Protein AF-A0AAN0JV98-F1 (afdb_monomer)

Sequence (240 aa):
MSDAGHETCDVPVATKKKGRQEQESTAIIILNKYFKLFLVELMKMFNSDRILLENKGSLIIRHLCVFVDAKAVYCTLAEILSTEEKLSFASLMVRELNTILFSSAELFDLRMQLQNMDGPDSWILFKSLYDCWCHNAIATVALCLLSQNYQHAANIVAKFGEIEITSEVLQETDRLVQLIESPIFTFLRLQLLSPNQYPNLVQTMYGLLMLLPQTNAFESLNGRLSSVPILTTLSENKKK

Radius of gyration: 25.28 Å; Cα contacts (8 Å, |Δi|>4): 176; chains: 1; bounding box: 80×83×63 Å

Nearest PDB structures (foldseek):
  6w2q-assembly1_A  TM=2.994E-01  e=4.613E-01  synthetic construct
  5cwj-assembly1_A  TM=3.340E-01  e=1.307E+00  synthetic construct
  6nqw-assembly1_A  TM=2.368E-01  e=2.251E+00  Leptospira biflexa serovar Patoc strain 'Patoc 1 (Paris)'
  5waq-assembly1_A  TM=2.349E-01  e=2.698E+00  Neisseria gonorrhoeae FA 1090

Organism: Amphimedon queenslandica (NCBI:txid400682)

InterPro domains:
  IPR021841 Vacuolar protein 14, C-terminal Fig4-binding domain [PF11916] (52-228)
  IPR026825 Vacuole morphology and inheritance protein 14 [PTHR16023] (31-239)

Secondary structure (DSSP, 8-state):
-------------SHHHHHHHHHHHHHHHHHHHHHHHHHHHHHHHHHH-HHHIIIIIHHHHHHHHHHT-HHHHHHHHHHHHHT-S-HHHHHHHHHHHHHHHTT-GGGHHHHHHHH---SHHHHHHHHHHHHHHTTSHHHHHHHHHHTT-HHHHHHHHHHGGGS---HHHHHHHHHHHHHHHSGGGHHHHHHTT-TTT-HHHHHHHHHHHHHS-SSHHHHHHHHHHHHSPP-TTSSGGG--

Structure (mmCIF, N/CA/C/O backbone):
data_AF-A0AAN0JV98-F1
#
_entry.id   AF-A0AAN0JV98-F1
#
loop_
_atom_site.group_PDB
_atom_site.id
_atom_site.type_symbol
_atom_site.label_atom_id
_atom_site.label_alt_id
_atom_site.label_comp_id
_atom_site.label_asym_id
_atom_site.label_entity_id
_atom_site.label_seq_id
_atom_site.pdbx_PDB_ins_code
_atom_site.Cartn_x
_atom_site.Cartn_y
_atom_site.Cartn_z
_atom_site.occupancy
_atom_site.B_iso_or_equiv
_atom_site.auth_seq_id
_atom_site.auth_comp_id
_atom_site.auth_asym_id
_atom_site.auth_atom_id
_atom_site.pdbx_PDB_model_num
ATOM 1 N N . MET A 1 1 ? -60.202 -62.955 12.180 1.00 38.03 1 MET A N 1
ATOM 2 C CA . MET A 1 1 ? -59.121 -62.650 11.222 1.00 38.03 1 MET A CA 1
ATOM 3 C C . MET A 1 1 ? -59.388 -61.228 10.761 1.00 38.03 1 MET A C 1
ATOM 5 O O . MET A 1 1 ? -60.293 -61.034 9.972 1.00 38.03 1 MET A O 1
ATOM 9 N N . SER A 1 2 ? -59.013 -60.232 11.561 1.00 42.94 2 SER A N 1
ATOM 10 C CA . SER A 1 2 ? -57.677 -59.615 11.569 1.00 42.94 2 SER A CA 1
ATOM 11 C C . SER A 1 2 ? -57.408 -58.933 10.230 1.00 42.94 2 SER A C 1
ATOM 13 O O . SER A 1 2 ? -57.062 -59.632 9.290 1.00 42.94 2 SER A O 1
ATOM 15 N N . ASP A 1 3 ? -57.568 -57.611 10.150 1.00 34.16 3 ASP A N 1
ATOM 16 C CA . ASP A 1 3 ? -56.397 -56.776 9.884 1.00 34.16 3 ASP A CA 1
ATOM 17 C C . ASP A 1 3 ? -56.634 -55.303 10.226 1.00 34.16 3 ASP A C 1
ATOM 19 O O . ASP A 1 3 ? -57.706 -54.745 9.988 1.00 34.16 3 ASP A O 1
ATOM 23 N N . ALA A 1 4 ? -55.612 -54.710 10.832 1.00 47.06 4 ALA A N 1
ATOM 24 C CA . ALA A 1 4 ? -55.518 -53.306 11.194 1.00 47.06 4 ALA A CA 1
ATOM 25 C C . ALA A 1 4 ? -54.767 -52.553 10.086 1.00 47.06 4 ALA A C 1
ATOM 27 O O . ALA A 1 4 ? -53.769 -53.046 9.573 1.00 47.06 4 ALA A O 1
ATOM 28 N N . GLY A 1 5 ? -55.221 -51.348 9.730 1.00 35.62 5 GLY A N 1
ATOM 29 C CA . GLY A 1 5 ? -54.627 -50.563 8.643 1.00 35.62 5 GLY A CA 1
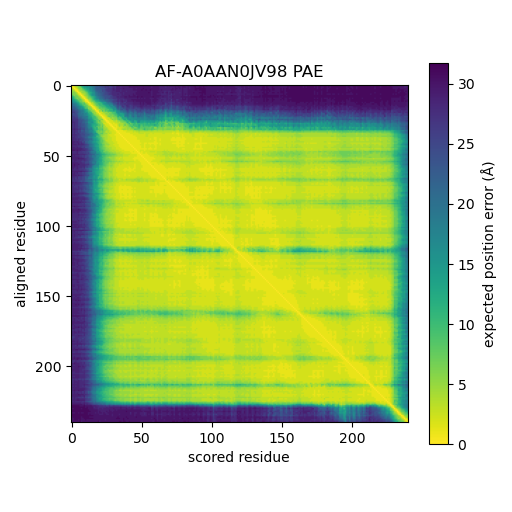ATOM 30 C C . GLY A 1 5 ? -54.566 -49.066 8.931 1.00 35.62 5 GLY A C 1
ATOM 31 O O . GLY A 1 5 ? -55.478 -48.334 8.575 1.00 35.62 5 GLY A O 1
ATOM 32 N N . HIS A 1 6 ? -53.472 -48.674 9.588 1.00 39.56 6 HIS A N 1
ATOM 33 C CA . HIS A 1 6 ? -52.745 -47.396 9.546 1.00 39.56 6 HIS A CA 1
ATOM 34 C C . HIS A 1 6 ? -53.479 -46.074 9.249 1.00 39.56 6 HIS A C 1
ATOM 36 O O . HIS A 1 6 ? -53.682 -45.694 8.099 1.00 39.56 6 HIS A O 1
ATOM 42 N N . GLU A 1 7 ? -53.643 -45.270 10.305 1.00 40.38 7 GLU A N 1
ATOM 43 C CA . GLU A 1 7 ? -53.556 -43.807 10.232 1.00 40.38 7 GLU A CA 1
ATOM 44 C C . GLU A 1 7 ? -52.080 -43.397 10.086 1.00 40.38 7 GLU A C 1
ATOM 46 O O . GLU A 1 7 ? -51.253 -43.666 10.961 1.00 40.38 7 GLU A O 1
ATOM 51 N N . THR A 1 8 ? -51.728 -42.745 8.977 1.00 39.97 8 THR A N 1
ATOM 52 C CA . THR A 1 8 ? -50.438 -42.067 8.809 1.00 39.97 8 THR A CA 1
ATOM 53 C C . THR A 1 8 ? -50.536 -40.641 9.341 1.00 39.97 8 THR A C 1
ATOM 55 O O . THR A 1 8 ? -51.284 -39.819 8.817 1.00 39.97 8 THR A O 1
ATOM 58 N N . CYS A 1 9 ? -49.761 -40.355 10.384 1.00 40.09 9 CYS A N 1
ATOM 59 C CA . CYS A 1 9 ? -49.592 -39.030 10.965 1.00 40.09 9 CYS A CA 1
ATOM 60 C C . CYS A 1 9 ? -48.567 -38.240 10.127 1.00 40.09 9 CYS A C 1
ATOM 62 O O . CYS A 1 9 ? -47.369 -38.517 10.193 1.00 40.09 9 CYS A O 1
ATOM 64 N N . ASP A 1 10 ? -49.032 -37.282 9.322 1.00 42.06 10 ASP A N 1
ATOM 65 C CA . ASP A 1 10 ? -48.176 -36.316 8.625 1.00 42.06 10 ASP A CA 1
ATOM 66 C C . ASP A 1 10 ? -47.607 -35.300 9.630 1.00 42.06 10 ASP A C 1
ATOM 68 O O . ASP A 1 10 ? -48.334 -34.492 10.212 1.00 42.06 10 ASP A O 1
ATOM 72 N N . VAL A 1 11 ? -46.285 -35.313 9.826 1.00 51.19 11 VAL A N 1
ATOM 73 C CA . VAL A 1 11 ? -45.559 -34.266 10.564 1.00 51.19 11 VAL A CA 1
ATOM 74 C C . VAL A 1 11 ? -44.849 -33.352 9.556 1.00 51.19 11 VAL A C 1
ATOM 76 O O . VAL A 1 11 ? -44.062 -33.840 8.742 1.00 51.19 11 VAL A O 1
ATOM 79 N N . PRO A 1 12 ? -45.038 -32.018 9.603 1.00 46.16 12 PRO A N 1
ATOM 80 C CA . PRO A 1 12 ? -44.425 -31.109 8.642 1.00 46.16 12 PRO A CA 1
ATOM 81 C C . PRO A 1 12 ? -42.940 -30.870 8.970 1.00 46.16 12 PRO A C 1
ATOM 83 O O . PRO A 1 12 ? -42.587 -30.208 9.945 1.00 46.16 12 PRO A O 1
ATOM 86 N N . VAL A 1 13 ? -42.045 -31.370 8.114 1.00 48.97 13 VAL A N 1
ATOM 87 C CA . VAL A 1 13 ? -40.575 -31.213 8.220 1.00 48.97 13 VAL A CA 1
ATOM 88 C C . VAL A 1 13 ? -40.073 -29.852 7.677 1.00 48.97 13 VAL A C 1
ATOM 90 O O . VAL A 1 13 ? -38.910 -29.486 7.856 1.00 48.97 13 VAL A O 1
ATOM 93 N N . ALA A 1 14 ? -40.935 -29.040 7.055 1.00 49.09 14 ALA A N 1
ATOM 94 C CA . ALA A 1 14 ? -40.520 -27.863 6.280 1.00 49.09 14 ALA A CA 1
ATOM 95 C C . ALA A 1 14 ? -40.270 -26.564 7.086 1.00 49.09 14 ALA A C 1
ATOM 97 O O . ALA A 1 14 ? -39.576 -25.670 6.601 1.00 49.09 14 ALA A O 1
ATOM 98 N N . THR A 1 15 ? -40.765 -26.430 8.319 1.00 47.91 15 THR A N 1
ATOM 99 C CA . THR A 1 15 ? -40.705 -25.164 9.087 1.00 47.91 15 THR A CA 1
ATOM 100 C C . THR A 1 15 ? -39.402 -24.942 9.868 1.00 47.91 15 THR A C 1
ATOM 102 O O . THR A 1 15 ? -39.060 -23.799 10.164 1.00 47.91 15 THR A O 1
ATOM 105 N N . LYS A 1 16 ? -38.605 -25.985 10.147 1.00 47.16 16 LYS A N 1
ATOM 106 C CA . LYS A 1 16 ? -37.353 -25.861 10.932 1.00 47.16 16 LYS A CA 1
ATOM 107 C C . LYS A 1 16 ? -36.144 -25.318 10.153 1.00 47.16 16 LYS A C 1
ATOM 109 O O . LYS A 1 16 ? -35.237 -24.768 10.770 1.00 47.16 16 LYS A O 1
ATOM 114 N N . LYS A 1 17 ? -36.100 -25.455 8.821 1.00 47.00 17 LYS A N 1
ATOM 115 C CA . LYS A 1 17 ? -34.952 -24.995 8.004 1.00 47.00 17 LYS A CA 1
ATOM 116 C C . LYS A 1 17 ? -34.929 -23.476 7.787 1.00 47.00 17 LYS A C 1
ATOM 118 O O . LYS A 1 17 ? -33.849 -22.898 7.756 1.00 47.00 17 LYS A O 1
ATOM 123 N N . LYS A 1 18 ? -36.101 -22.835 7.700 1.00 44.78 18 LYS A N 1
ATOM 124 C CA . LYS A 1 18 ? -36.231 -21.399 7.396 1.00 44.78 18 LYS A CA 1
ATOM 125 C C . LYS A 1 18 ? -35.835 -20.502 8.582 1.00 44.78 18 LYS A C 1
ATOM 127 O O . LYS A 1 18 ? -35.044 -19.585 8.411 1.00 44.78 18 LYS A O 1
ATOM 132 N N . GLY A 1 19 ? -36.256 -20.858 9.801 1.00 47.53 19 GLY A N 1
ATOM 133 C CA . GLY A 1 19 ? -35.872 -20.134 11.023 1.00 47.53 19 GLY A CA 1
ATOM 134 C C . GLY A 1 19 ? -34.389 -20.262 11.401 1.00 47.53 19 GLY A C 1
ATOM 135 O O . GLY A 1 19 ? -33.837 -19.354 12.010 1.00 47.53 19 GLY A O 1
ATOM 136 N N . ARG A 1 20 ? -33.715 -21.353 11.003 1.00 54.31 20 ARG A N 1
ATOM 137 C CA . ARG A 1 20 ? -32.284 -21.567 11.282 1.00 54.31 20 ARG A CA 1
ATOM 138 C C . ARG A 1 20 ? -31.383 -20.686 10.407 1.00 54.31 20 ARG A C 1
ATOM 140 O O . ARG A 1 20 ? -30.448 -20.101 10.932 1.00 54.31 20 ARG A O 1
ATOM 147 N N . GLN A 1 21 ? -31.704 -20.527 9.119 1.00 55.47 21 GLN A N 1
ATOM 148 C CA . GLN A 1 21 ? -30.952 -19.653 8.203 1.00 55.47 21 GLN A CA 1
ATOM 149 C C . GLN A 1 21 ? -31.126 -18.158 8.525 1.00 55.47 21 GLN A C 1
ATOM 151 O O . GLN A 1 21 ? -30.163 -17.399 8.429 1.00 55.47 21 GLN A O 1
ATOM 156 N N . GLU A 1 22 ? -32.316 -17.726 8.956 1.00 60.94 22 GLU A N 1
ATOM 157 C CA . GLU A 1 22 ? -32.557 -16.334 9.378 1.00 60.94 22 GLU A CA 1
ATOM 158 C C . GLU A 1 22 ? -31.860 -16.002 10.713 1.00 60.94 22 GLU A C 1
ATOM 160 O O . GLU A 1 22 ? -31.281 -14.922 10.860 1.00 60.94 22 GLU A O 1
ATOM 165 N N . GLN A 1 23 ? -31.839 -16.939 11.669 1.00 60.69 23 GLN A N 1
ATOM 166 C CA . GLN A 1 23 ? -31.129 -16.781 12.948 1.00 60.69 23 GLN A CA 1
ATOM 167 C C . GLN A 1 23 ? -29.604 -16.755 12.770 1.00 60.69 23 GLN A C 1
ATOM 169 O O . GLN A 1 23 ? -28.928 -15.934 13.387 1.00 60.69 23 GLN A O 1
ATOM 174 N N . GLU A 1 24 ? -29.068 -17.606 11.895 1.00 65.69 24 GLU A N 1
ATOM 175 C CA . GLU A 1 24 ? -27.641 -17.660 11.560 1.00 65.69 24 GLU A CA 1
ATOM 176 C C . GLU A 1 24 ? -27.193 -16.391 10.812 1.00 65.69 24 GLU A C 1
ATOM 178 O O . GLU A 1 24 ? -26.191 -15.779 11.178 1.00 65.69 24 GLU A O 1
ATOM 183 N N . SER A 1 25 ? -28.006 -15.892 9.872 1.00 71.38 25 SER A N 1
ATOM 184 C CA . SER A 1 25 ? -27.769 -14.602 9.197 1.00 71.38 25 SER A CA 1
ATOM 185 C C . SER A 1 25 ? -27.795 -13.417 10.171 1.00 71.38 25 SER A C 1
ATOM 187 O O . SER A 1 25 ? -26.955 -12.522 10.091 1.00 71.38 25 SER A O 1
ATOM 189 N N . THR A 1 26 ? -28.720 -13.421 11.136 1.00 73.25 26 THR A N 1
ATOM 190 C CA . THR A 1 26 ? -28.811 -12.371 12.164 1.00 73.25 26 THR A CA 1
ATOM 191 C C . THR A 1 26 ? -27.596 -12.391 13.097 1.00 73.25 26 THR A C 1
ATOM 193 O O . THR A 1 26 ? -27.038 -11.338 13.404 1.00 73.25 26 THR A O 1
ATOM 196 N N . ALA A 1 27 ? -27.138 -13.576 13.512 1.00 73.56 27 ALA A N 1
ATOM 197 C CA . ALA A 1 27 ? -25.949 -13.724 14.350 1.00 73.56 27 ALA A CA 1
ATOM 198 C C . ALA A 1 27 ? -24.678 -13.221 13.644 1.00 73.56 27 ALA A C 1
ATOM 200 O O . ALA A 1 27 ? -23.877 -12.516 14.259 1.00 73.56 27 ALA A O 1
ATOM 201 N N . ILE A 1 28 ? -24.528 -13.507 12.346 1.00 76.88 28 ILE A N 1
ATOM 202 C CA . ILE A 1 28 ? -23.408 -13.021 11.526 1.00 76.88 28 ILE A CA 1
ATOM 203 C C . ILE A 1 28 ? -23.406 -11.487 11.449 1.00 76.88 28 ILE A C 1
ATOM 205 O O . ILE A 1 28 ? -22.367 -10.858 11.645 1.00 76.88 28 ILE A O 1
ATOM 209 N N . ILE A 1 29 ? -24.569 -10.864 11.234 1.00 77.75 29 ILE A N 1
ATOM 210 C CA . ILE A 1 29 ? -24.698 -9.396 11.207 1.00 77.75 29 ILE A CA 1
ATOM 211 C C . ILE A 1 29 ? -24.285 -8.783 12.552 1.00 77.75 29 ILE A C 1
ATOM 213 O O . ILE A 1 29 ? -23.564 -7.784 12.594 1.00 77.75 29 ILE A O 1
ATOM 217 N N . ILE A 1 30 ? -24.720 -9.387 13.659 1.00 78.62 30 ILE A N 1
ATOM 218 C CA . ILE A 1 30 ? -24.383 -8.929 15.009 1.00 78.62 30 ILE A CA 1
ATOM 219 C C . ILE A 1 30 ? -22.874 -9.051 15.265 1.00 78.62 30 ILE A C 1
ATOM 221 O O . ILE A 1 30 ? -22.262 -8.103 15.760 1.00 78.62 30 ILE A O 1
ATOM 225 N N . LEU A 1 31 ? -22.259 -10.175 14.893 1.00 79.44 31 LEU A N 1
ATOM 226 C CA . LEU A 1 31 ? -20.821 -10.387 15.057 1.00 79.44 31 LEU A CA 1
ATOM 227 C C . LEU A 1 31 ? -20.006 -9.370 14.246 1.00 79.44 31 LEU A C 1
ATOM 229 O O . LEU A 1 31 ? -19.085 -8.759 14.787 1.00 79.44 31 LEU A O 1
ATOM 233 N N . ASN A 1 32 ? -20.405 -9.107 12.998 1.00 85.12 32 ASN A N 1
ATOM 234 C CA . ASN A 1 32 ? -19.782 -8.085 12.153 1.00 85.12 32 ASN A CA 1
ATOM 235 C C . ASN A 1 32 ? -19.882 -6.686 12.776 1.00 85.12 32 ASN A C 1
ATOM 237 O O . ASN A 1 32 ? -18.926 -5.910 12.728 1.00 85.12 32 ASN A O 1
ATOM 241 N N . LYS A 1 33 ? -21.010 -6.366 13.425 1.00 89.88 33 LYS A N 1
ATOM 242 C CA . LYS A 1 33 ? -21.174 -5.099 14.148 1.00 89.88 33 LYS A CA 1
ATOM 243 C C . LYS A 1 33 ? -20.206 -4.988 15.328 1.00 89.88 33 LYS A C 1
ATOM 245 O O . LYS A 1 33 ? -19.568 -3.949 15.480 1.00 89.88 33 LYS A O 1
ATOM 250 N N . TYR A 1 34 ? -20.081 -6.028 16.154 1.00 92.25 34 TYR A N 1
ATOM 251 C CA . TYR A 1 34 ? -19.149 -6.015 17.289 1.00 92.25 34 TYR A CA 1
ATOM 252 C C . TYR A 1 34 ? -17.691 -5.954 16.843 1.00 92.25 34 TYR A C 1
ATOM 254 O O . TYR A 1 34 ? -16.907 -5.217 17.436 1.00 92.25 34 TYR A O 1
ATOM 262 N N . PHE A 1 35 ? -17.344 -6.667 15.772 1.00 93.81 35 PHE A N 1
ATOM 263 C CA . PHE A 1 35 ? -16.017 -6.605 15.176 1.00 93.81 35 PHE A CA 1
ATOM 264 C C . PHE A 1 35 ? -15.669 -5.187 14.710 1.00 93.81 35 PHE A C 1
ATOM 266 O O . PHE A 1 35 ? -14.624 -4.652 15.080 1.00 93.81 35 PHE A O 1
ATOM 273 N N . LYS A 1 36 ? -16.579 -4.529 13.982 1.00 95.19 36 LYS A N 1
ATOM 274 C CA . LYS A 1 36 ? -16.389 -3.137 13.562 1.00 95.19 36 LYS A CA 1
ATOM 275 C C . LYS A 1 36 ? -16.251 -2.188 14.755 1.00 95.19 36 LYS A C 1
ATOM 277 O O . LYS A 1 36 ? -15.360 -1.347 14.751 1.00 95.19 36 LYS A O 1
ATOM 282 N N . LEU A 1 37 ? -17.084 -2.334 15.790 1.00 96.06 37 LEU A N 1
ATOM 283 C CA . LEU A 1 37 ? -16.980 -1.526 17.014 1.00 96.06 37 LEU A CA 1
ATOM 284 C C . LEU A 1 37 ? -15.627 -1.708 17.710 1.00 96.06 37 LEU A C 1
ATOM 286 O O . LEU A 1 37 ? -15.014 -0.724 18.114 1.00 96.06 37 LEU A O 1
ATOM 290 N N . PHE A 1 38 ? -15.139 -2.945 17.803 1.00 96.94 38 PHE A N 1
ATOM 291 C CA . PHE A 1 38 ? -13.812 -3.229 18.339 1.00 96.94 38 PHE A CA 1
ATOM 292 C C . PHE A 1 38 ? -12.715 -2.517 17.537 1.00 96.94 38 PHE A C 1
ATOM 294 O O . PHE A 1 38 ? -11.856 -1.870 18.131 1.00 96.94 38 PHE A O 1
ATOM 301 N N . LEU A 1 39 ? -12.759 -2.580 16.201 1.00 97.44 39 LEU A N 1
ATOM 302 C CA . LEU A 1 39 ? -11.773 -1.899 15.360 1.00 97.44 39 LEU A CA 1
ATOM 303 C C . LEU A 1 39 ? -11.846 -0.373 15.487 1.00 97.44 39 LEU A C 1
ATOM 305 O O . LEU A 1 39 ? -10.805 0.276 15.492 1.00 97.44 39 LEU A O 1
ATOM 309 N N . VAL A 1 40 ? -13.040 0.204 15.648 1.00 97.81 40 VAL A N 1
ATOM 310 C CA . VAL A 1 40 ? -13.201 1.645 15.911 1.00 97.81 40 VAL A CA 1
ATOM 311 C C . VAL A 1 40 ? -12.515 2.040 17.221 1.00 97.81 40 VAL A C 1
ATOM 313 O O . VAL A 1 40 ? -11.751 3.004 17.243 1.00 97.81 40 VAL A O 1
ATOM 316 N N . GLU A 1 41 ? -12.737 1.295 18.305 1.00 97.94 41 GLU A N 1
ATOM 317 C CA . GLU A 1 41 ? -12.076 1.570 19.588 1.00 97.94 41 GLU A CA 1
ATOM 318 C C . GLU A 1 41 ? -10.560 1.332 19.521 1.00 97.94 41 GLU A C 1
ATOM 320 O O . GLU A 1 41 ? -9.787 2.102 20.091 1.00 97.94 41 GLU A O 1
ATOM 325 N N . LEU A 1 42 ? -10.114 0.334 18.753 1.00 97.69 42 LEU A N 1
ATOM 326 C CA . LEU A 1 42 ? -8.694 0.104 18.489 1.00 97.69 42 LEU A CA 1
ATOM 327 C C . LEU A 1 42 ? -8.049 1.294 17.759 1.00 97.69 42 LEU A C 1
ATOM 329 O O . LEU A 1 42 ? -6.975 1.739 18.161 1.00 97.69 42 LEU A O 1
ATOM 333 N N . MET A 1 43 ? -8.701 1.843 16.727 1.00 97.75 43 MET A N 1
ATOM 334 C CA . MET A 1 43 ? -8.201 3.026 16.012 1.00 97.75 43 MET A CA 1
ATOM 335 C C . MET A 1 43 ? -8.136 4.253 16.927 1.00 97.75 43 MET A C 1
ATOM 337 O O . MET A 1 43 ? -7.132 4.964 16.922 1.00 97.75 43 MET A O 1
ATOM 341 N N . LYS A 1 44 ? -9.150 4.474 17.776 1.00 96.88 44 LYS A N 1
ATOM 342 C CA . LYS A 1 44 ? -9.117 5.550 18.783 1.00 96.88 44 LYS A CA 1
ATOM 343 C C . LYS A 1 44 ? -7.938 5.386 19.737 1.00 96.88 44 LYS A C 1
ATOM 345 O O . LYS A 1 44 ? -7.217 6.349 19.982 1.00 96.88 44 LYS A O 1
ATOM 350 N N . MET A 1 45 ? -7.708 4.167 20.223 1.00 97.38 45 MET A N 1
ATOM 351 C CA . MET A 1 45 ? -6.587 3.863 21.108 1.00 97.38 45 MET A CA 1
ATOM 352 C C . MET A 1 45 ? -5.238 4.137 20.429 1.00 97.38 45 MET A C 1
ATOM 354 O O . MET A 1 45 ? -4.386 4.773 21.039 1.00 97.38 45 MET A O 1
ATOM 358 N N . PHE A 1 46 ? -5.053 3.747 19.164 1.00 97.69 46 PHE A N 1
ATOM 359 C CA . PHE A 1 46 ? -3.837 4.075 18.405 1.00 97.69 46 PHE A CA 1
ATOM 360 C C . PHE A 1 46 ? -3.656 5.577 18.157 1.00 97.69 46 PHE A C 1
ATOM 362 O O . PHE A 1 46 ? -2.527 6.066 18.154 1.00 97.69 46 PHE A O 1
ATOM 369 N N . ASN A 1 47 ? -4.740 6.331 17.966 1.00 96.38 47 ASN A N 1
ATOM 370 C CA . ASN A 1 47 ? -4.661 7.785 17.806 1.00 96.38 47 ASN A CA 1
ATOM 371 C C . ASN A 1 47 ? -4.273 8.484 19.121 1.00 96.38 47 ASN A C 1
ATOM 373 O O . ASN A 1 47 ? -3.532 9.470 19.101 1.00 96.38 47 ASN A O 1
ATOM 377 N N . SER A 1 48 ? -4.769 7.981 20.257 1.00 96.56 48 SER A N 1
ATOM 378 C CA . SER A 1 48 ? -4.464 8.510 21.591 1.00 96.56 48 SER A CA 1
ATOM 379 C C . SER A 1 48 ? -3.087 8.089 22.111 1.00 96.56 48 SER A C 1
ATOM 381 O O . SER A 1 48 ? -2.426 8.892 22.764 1.00 96.56 48 SER A O 1
ATOM 383 N N . ASP A 1 49 ? -2.641 6.869 21.811 1.00 96.19 49 ASP A N 1
ATOM 384 C CA . ASP A 1 49 ? -1.362 6.309 22.252 1.00 96.19 49 ASP A CA 1
ATOM 385 C C . ASP A 1 49 ? -0.511 5.874 21.047 1.00 96.19 49 ASP A C 1
ATOM 387 O O . ASP A 1 49 ? -0.591 4.749 20.545 1.00 96.19 49 ASP A O 1
ATOM 391 N N . ARG A 1 50 ? 0.346 6.794 20.585 1.00 93.38 50 ARG A N 1
ATOM 392 C CA . ARG A 1 50 ? 1.264 6.538 19.464 1.00 93.38 50 ARG A CA 1
ATOM 393 C C . ARG A 1 50 ? 2.342 5.513 19.801 1.00 93.38 50 ARG A C 1
ATOM 395 O O . ARG A 1 50 ? 2.757 4.769 18.921 1.00 93.38 50 ARG A O 1
ATOM 402 N N . ILE A 1 51 ? 2.761 5.438 21.064 1.00 94.88 51 ILE A N 1
ATOM 403 C CA . ILE A 1 51 ? 3.789 4.493 21.513 1.00 94.88 51 ILE A CA 1
ATOM 404 C C . ILE A 1 51 ? 3.247 3.067 21.407 1.00 94.88 51 ILE A C 1
ATOM 406 O O . ILE A 1 51 ? 3.971 2.147 21.018 1.00 94.88 51 ILE A O 1
ATOM 410 N N . LEU A 1 52 ? 1.963 2.873 21.719 1.00 96.25 52 LEU A N 1
ATOM 411 C CA . LEU A 1 52 ? 1.288 1.600 21.509 1.00 96.25 52 LEU A CA 1
ATOM 412 C C . LEU A 1 52 ? 1.242 1.218 20.025 1.00 96.25 52 LEU A C 1
ATOM 414 O O . LEU A 1 52 ? 1.553 0.072 19.692 1.00 96.25 52 LEU A O 1
ATOM 418 N N . LEU A 1 53 ? 0.876 2.153 19.143 1.00 96.25 53 LEU A N 1
ATOM 419 C CA . LEU A 1 53 ? 0.859 1.914 17.697 1.00 96.25 53 LEU A CA 1
ATOM 420 C C . LEU A 1 53 ? 2.251 1.507 17.187 1.00 96.25 53 LEU A C 1
ATOM 422 O O . LEU A 1 53 ? 2.381 0.459 16.558 1.00 96.25 53 LEU A O 1
ATOM 426 N N . GLU A 1 54 ? 3.287 2.274 17.529 1.00 94.06 54 GLU A N 1
ATOM 427 C CA . GLU A 1 54 ? 4.669 2.030 17.096 1.00 94.06 54 GLU A CA 1
ATOM 428 C C . GLU A 1 54 ? 5.213 0.681 17.598 1.00 94.06 54 GLU A C 1
ATOM 430 O O . GLU A 1 54 ? 5.841 -0.059 16.844 1.00 94.06 54 GLU A O 1
ATOM 435 N N . ASN A 1 55 ? 4.940 0.314 18.857 1.00 94.81 55 ASN A N 1
ATOM 436 C CA . ASN A 1 55 ? 5.528 -0.886 19.464 1.00 94.81 55 ASN A CA 1
ATOM 437 C C . ASN A 1 55 ? 4.701 -2.164 19.285 1.00 94.81 55 ASN A C 1
ATOM 439 O O . ASN A 1 55 ? 5.250 -3.269 19.303 1.00 94.81 55 ASN A O 1
ATOM 443 N N . LYS A 1 56 ? 3.371 -2.048 19.222 1.00 96.31 56 LYS A N 1
ATOM 444 C CA . LYS A 1 56 ? 2.442 -3.192 19.257 1.00 96.31 56 LYS A CA 1
ATOM 445 C C . LYS A 1 56 ? 1.445 -3.196 18.108 1.00 96.31 56 LYS A C 1
ATOM 447 O O . LYS A 1 56 ? 0.866 -4.249 17.854 1.00 96.31 56 LYS A O 1
ATOM 452 N N . GLY A 1 57 ? 1.262 -2.081 17.403 1.00 96.69 57 GLY A N 1
ATOM 453 C CA . GLY A 1 57 ? 0.252 -1.943 16.357 1.00 96.69 57 GLY A CA 1
ATOM 454 C C . GLY A 1 57 ? 0.385 -2.992 15.261 1.00 96.69 57 GLY A C 1
ATOM 455 O O . GLY A 1 57 ? -0.573 -3.717 14.998 1.00 96.69 57 GLY A O 1
ATOM 456 N N . SER A 1 58 ? 1.592 -3.155 14.707 1.00 96.62 58 SER A N 1
ATOM 457 C CA . SER A 1 58 ? 1.870 -4.190 13.700 1.00 96.62 58 SER A CA 1
ATOM 458 C C . SER A 1 58 ? 1.466 -5.583 14.186 1.00 96.62 58 SER A C 1
ATOM 460 O O . SER A 1 58 ? 0.698 -6.270 13.521 1.00 96.62 58 SER A O 1
ATOM 462 N N . LEU A 1 59 ? 1.888 -5.977 15.392 1.00 97.31 59 LEU A N 1
ATOM 463 C CA . LEU A 1 59 ? 1.554 -7.281 15.968 1.00 97.31 59 LEU A CA 1
ATOM 464 C C . LEU A 1 59 ? 0.038 -7.461 16.145 1.00 97.31 59 LEU A C 1
ATOM 466 O O . LEU A 1 59 ? -0.497 -8.500 15.769 1.00 97.31 59 LEU A O 1
ATOM 470 N N . ILE A 1 60 ? -0.664 -6.456 16.676 1.00 97.69 60 ILE A N 1
ATOM 471 C CA . ILE A 1 60 ? -2.115 -6.523 16.902 1.00 97.69 60 ILE A CA 1
ATOM 472 C C . ILE A 1 60 ? -2.858 -6.730 15.578 1.00 97.69 60 ILE A C 1
ATOM 474 O O . ILE A 1 60 ? -3.663 -7.654 15.469 1.00 97.69 60 ILE A O 1
ATOM 478 N N . ILE A 1 61 ? -2.566 -5.917 14.559 1.00 97.88 61 ILE A N 1
ATOM 479 C CA . ILE A 1 61 ? -3.224 -6.003 13.247 1.00 97.88 61 ILE A CA 1
ATOM 480 C C . ILE A 1 61 ? -2.951 -7.355 12.580 1.00 97.88 61 ILE A C 1
ATOM 482 O O . ILE A 1 61 ? -3.868 -7.991 12.058 1.00 97.88 61 ILE A O 1
ATOM 486 N N . ARG A 1 62 ? -1.707 -7.828 12.649 1.00 97.94 62 ARG A N 1
ATOM 487 C CA . ARG A 1 62 ? -1.291 -9.136 12.136 1.00 97.94 62 ARG A CA 1
ATOM 488 C C . ARG A 1 62 ? -2.054 -10.285 12.792 1.00 97.94 62 ARG A C 1
ATOM 490 O O . ARG A 1 62 ? -2.607 -11.134 12.097 1.00 97.94 62 ARG A O 1
ATOM 497 N N . HIS A 1 63 ? -2.178 -10.280 14.120 1.00 97.06 63 HIS A N 1
ATOM 498 C CA . HIS A 1 63 ? -2.981 -11.280 14.828 1.00 97.06 63 HIS A CA 1
ATOM 499 C C . HIS A 1 63 ? -4.459 -11.225 14.438 1.00 97.06 63 HIS A C 1
ATOM 501 O O . HIS A 1 63 ? -5.065 -12.275 14.247 1.00 97.06 63 HIS A O 1
ATOM 507 N N . LEU A 1 64 ? -5.038 -10.034 14.265 1.00 96.69 64 LEU A N 1
ATOM 508 C CA . LEU A 1 64 ? -6.423 -9.907 13.800 1.00 96.69 64 LEU A CA 1
ATOM 509 C C . LEU A 1 64 ? -6.618 -10.534 12.415 1.00 96.69 64 LEU A C 1
ATOM 511 O O . LEU A 1 64 ? -7.607 -11.234 12.205 1.00 96.69 64 LEU A O 1
ATOM 515 N N . CYS A 1 65 ? -5.660 -10.344 11.501 1.00 96.88 65 CYS A N 1
ATOM 516 C CA . CYS A 1 65 ? -5.695 -10.964 10.174 1.00 96.88 65 CYS A CA 1
ATOM 517 C C . CYS A 1 65 ? -5.658 -12.497 10.249 1.00 96.88 65 CYS A C 1
ATOM 519 O O . CYS A 1 65 ? -6.340 -13.154 9.471 1.00 96.88 65 CYS A O 1
ATOM 521 N N . VAL A 1 66 ? -4.905 -13.062 11.200 1.00 96.12 66 VAL A N 1
ATOM 522 C CA . VAL A 1 66 ? -4.824 -14.517 11.416 1.00 96.12 66 VAL A CA 1
ATOM 523 C C . VAL A 1 66 ? -6.096 -15.083 12.058 1.00 96.12 66 VAL A C 1
ATOM 525 O O . VAL A 1 66 ? -6.525 -16.173 11.694 1.00 96.12 66 VAL A O 1
ATOM 528 N N . PHE A 1 67 ? -6.689 -14.383 13.031 1.00 93.62 67 PHE A N 1
ATOM 529 C CA . PHE A 1 67 ? -7.817 -14.910 13.812 1.00 93.62 67 PHE A CA 1
ATOM 530 C C . PHE A 1 67 ? -9.194 -14.691 13.183 1.00 93.62 67 PHE A C 1
ATOM 532 O O . PHE A 1 67 ? -10.124 -15.422 13.522 1.00 93.62 67 PHE A O 1
ATOM 539 N N . VAL A 1 68 ? -9.350 -13.676 12.332 1.00 90.50 68 VAL A N 1
ATOM 540 C CA . VAL A 1 68 ? -10.637 -13.341 11.709 1.00 90.50 68 VAL A CA 1
ATOM 541 C C . VAL A 1 68 ? -10.589 -13.701 10.231 1.00 90.50 68 VAL A C 1
ATOM 543 O O . VAL A 1 68 ? -11.091 -14.744 9.831 1.00 90.50 68 VAL A O 1
ATOM 546 N N . ASP A 1 69 ? -9.993 -12.818 9.442 1.00 92.06 69 ASP A N 1
ATOM 547 C CA . ASP A 1 69 ? -9.712 -12.949 8.019 1.00 92.06 69 ASP A CA 1
ATOM 548 C C . ASP A 1 69 ? -9.018 -11.648 7.589 1.00 92.06 69 ASP A C 1
ATOM 550 O O . ASP A 1 69 ? -9.448 -10.550 7.962 1.00 92.06 69 ASP A O 1
ATOM 554 N N . ALA A 1 70 ? -7.943 -11.746 6.810 1.00 95.94 70 ALA A N 1
ATOM 555 C CA . ALA A 1 70 ? -7.162 -10.578 6.418 1.00 95.94 70 ALA A CA 1
ATOM 556 C C . ALA A 1 70 ? -7.979 -9.590 5.571 1.00 95.94 70 ALA A C 1
ATOM 558 O O . ALA A 1 70 ? -7.882 -8.377 5.775 1.00 95.94 70 ALA A O 1
ATOM 559 N N . LYS A 1 71 ? -8.820 -10.094 4.656 1.00 95.38 71 LYS A N 1
ATOM 560 C CA . LYS A 1 71 ? -9.667 -9.260 3.794 1.00 95.38 71 LYS A CA 1
ATOM 561 C C . LYS A 1 71 ? -10.710 -8.510 4.618 1.00 95.38 71 LYS A C 1
ATOM 563 O O . LYS A 1 71 ? -10.837 -7.297 4.468 1.00 95.38 71 LYS A O 1
ATOM 568 N N . ALA A 1 72 ? -11.411 -9.190 5.522 1.00 94.56 72 ALA A N 1
ATOM 569 C CA . ALA A 1 72 ? -12.392 -8.571 6.409 1.00 94.56 72 ALA A CA 1
ATOM 570 C C . ALA A 1 72 ? -11.766 -7.480 7.293 1.00 94.56 72 ALA A C 1
ATOM 572 O O . ALA A 1 72 ? -12.330 -6.387 7.408 1.00 94.56 72 ALA A O 1
ATOM 573 N N . VAL A 1 73 ? -10.589 -7.744 7.876 1.00 97.19 73 VAL A N 1
ATOM 574 C CA . VAL A 1 73 ? -9.848 -6.767 8.691 1.00 97.19 73 VAL A CA 1
ATOM 575 C C . VAL A 1 73 ? -9.481 -5.540 7.860 1.00 97.19 73 VAL A C 1
ATOM 577 O O . VAL A 1 73 ? -9.846 -4.428 8.234 1.00 97.19 73 VAL A O 1
ATOM 580 N N . TYR A 1 74 ? -8.819 -5.726 6.716 1.00 97.81 74 TYR A N 1
ATOM 581 C CA . TYR A 1 74 ? -8.359 -4.619 5.876 1.00 97.81 74 TYR A CA 1
ATOM 582 C C . TYR A 1 74 ? -9.516 -3.790 5.307 1.00 97.81 74 TYR A C 1
ATOM 584 O O . TYR A 1 74 ? -9.461 -2.564 5.369 1.00 97.81 74 TYR A O 1
ATOM 592 N N . CYS A 1 75 ? -10.589 -4.423 4.821 1.00 96.75 75 CYS A N 1
ATOM 593 C CA . CYS A 1 75 ? -11.758 -3.696 4.321 1.00 96.75 75 CYS A CA 1
ATOM 594 C C . CYS A 1 75 ? -12.465 -2.903 5.428 1.00 96.75 75 CYS A C 1
ATOM 596 O O . CYS A 1 75 ? -12.865 -1.765 5.198 1.00 96.75 75 CYS A O 1
ATOM 598 N N . THR A 1 76 ? -12.601 -3.469 6.632 1.00 97.12 76 THR A N 1
ATOM 599 C CA . THR A 1 76 ? -13.262 -2.769 7.748 1.00 97.12 76 THR A CA 1
ATOM 600 C C . THR A 1 76 ? -12.405 -1.612 8.262 1.00 97.12 76 THR A C 1
ATOM 602 O O . THR A 1 76 ? -12.929 -0.540 8.548 1.00 97.12 76 THR A O 1
ATOM 605 N N . LEU A 1 77 ? -11.084 -1.797 8.351 1.00 97.88 77 LEU A N 1
ATOM 606 C CA . LEU A 1 77 ? -10.157 -0.722 8.709 1.00 97.88 77 LEU A CA 1
ATOM 607 C C . LEU A 1 77 ? -10.163 0.396 7.670 1.00 97.88 77 LEU A C 1
ATOM 609 O O . LEU A 1 77 ? -10.212 1.559 8.055 1.00 97.88 77 LEU A O 1
ATOM 613 N N . ALA A 1 78 ? -10.165 0.056 6.379 1.00 97.81 78 ALA A N 1
ATOM 614 C CA . ALA A 1 78 ? -10.262 1.043 5.313 1.00 97.81 78 ALA A CA 1
ATOM 615 C C . ALA A 1 78 ? -11.574 1.835 5.404 1.00 97.81 78 ALA A C 1
ATOM 617 O O . ALA A 1 78 ? -11.542 3.058 5.352 1.00 97.81 78 ALA A O 1
ATOM 618 N N . GLU A 1 79 ? -12.705 1.166 5.651 1.00 96.75 79 GLU A N 1
ATOM 619 C CA . GLU A 1 79 ? -13.993 1.839 5.856 1.00 96.75 79 GLU A CA 1
ATOM 620 C C . GLU A 1 79 ? -13.954 2.821 7.043 1.00 96.75 79 GLU A C 1
ATOM 622 O O . GLU A 1 79 ? -14.437 3.945 6.929 1.00 96.75 79 GLU A O 1
ATOM 627 N N . ILE A 1 80 ? -13.361 2.419 8.174 1.00 96.94 80 ILE A N 1
ATOM 628 C CA . ILE A 1 80 ? -13.222 3.278 9.361 1.00 96.94 80 ILE A CA 1
ATOM 629 C C . ILE A 1 80 ? -12.332 4.486 9.045 1.00 96.94 80 ILE A C 1
ATOM 631 O O . ILE A 1 80 ? -12.724 5.625 9.299 1.00 96.94 80 ILE A O 1
ATOM 635 N N . LEU A 1 81 ? -11.155 4.245 8.466 1.00 97.19 81 LEU A N 1
ATOM 636 C CA . LEU A 1 81 ? -10.157 5.275 8.180 1.00 97.19 81 LEU A CA 1
ATOM 637 C C . LEU A 1 81 ? -10.603 6.248 7.082 1.00 97.19 81 LEU A C 1
ATOM 639 O O . LEU A 1 81 ? -10.256 7.419 7.157 1.00 97.19 81 LEU A O 1
ATOM 643 N N . SER A 1 82 ? -11.429 5.821 6.123 1.00 96.00 82 SER A N 1
ATOM 644 C CA . SER A 1 82 ? -12.048 6.724 5.140 1.00 96.00 82 SER A CA 1
ATOM 645 C C . SER A 1 82 ? -12.992 7.754 5.771 1.00 96.00 82 SER A C 1
ATOM 647 O O . SER A 1 82 ? -13.276 8.779 5.155 1.00 96.00 82 SER A O 1
ATOM 649 N N . THR A 1 83 ? -13.490 7.495 6.985 1.00 94.56 83 THR A N 1
ATOM 650 C CA . THR A 1 83 ? -14.330 8.433 7.754 1.00 94.56 83 THR A CA 1
ATOM 651 C C . THR A 1 83 ? -13.559 9.198 8.833 1.00 94.56 83 THR A C 1
ATOM 653 O O . THR A 1 83 ? -14.163 9.951 9.593 1.00 94.56 83 THR A O 1
ATOM 656 N N . GLU A 1 84 ? -12.239 9.016 8.923 1.00 95.75 84 GLU A N 1
ATOM 657 C CA . GLU A 1 84 ? -11.401 9.671 9.927 1.00 95.75 84 GLU A CA 1
ATOM 658 C C . GLU A 1 84 ? -11.206 11.161 9.606 1.00 95.75 84 GLU A C 1
ATOM 660 O O . GLU A 1 84 ? -10.699 11.536 8.549 1.00 95.75 84 GLU A O 1
ATOM 665 N N . GLU A 1 85 ? -11.561 12.025 10.557 1.00 94.75 85 GLU A N 1
ATOM 666 C CA . GLU A 1 85 ? -11.452 13.479 10.404 1.00 94.75 85 GLU A CA 1
ATOM 667 C C . GLU A 1 85 ? -9.994 13.950 10.501 1.00 94.75 85 GLU A C 1
ATOM 669 O O . GLU A 1 85 ? -9.573 14.901 9.834 1.00 94.75 85 GLU A O 1
ATOM 674 N N . LYS A 1 86 ? -9.181 13.277 11.325 1.00 96.12 86 LYS A N 1
ATOM 675 C CA . LYS A 1 86 ? -7.776 13.632 11.522 1.00 96.12 86 LYS A CA 1
ATOM 676 C C . LYS A 1 86 ? -6.904 13.002 10.436 1.00 96.12 86 LYS A C 1
ATOM 678 O O . LYS A 1 86 ? -6.284 11.958 10.638 1.00 96.12 86 LYS A O 1
ATOM 683 N N . LEU A 1 87 ? -6.762 13.704 9.312 1.00 95.25 87 LEU A N 1
ATOM 684 C CA . LEU A 1 87 ? -6.006 13.237 8.137 1.00 95.25 87 LEU A CA 1
ATOM 685 C C . LEU A 1 87 ? -4.563 12.797 8.439 1.00 95.25 87 LEU A C 1
ATOM 687 O O . LEU A 1 87 ? -4.069 11.851 7.832 1.00 95.25 87 LEU A O 1
ATOM 691 N N . SER A 1 88 ? -3.886 13.437 9.398 1.00 95.25 88 SER A N 1
ATOM 692 C CA . SER A 1 88 ? -2.531 13.035 9.806 1.00 95.25 88 SER A CA 1
ATOM 693 C C . SER A 1 88 ? -2.494 11.660 10.479 1.00 95.25 88 SER A C 1
ATOM 695 O O . SER A 1 88 ? -1.518 10.930 10.330 1.00 95.25 88 SER A O 1
ATOM 697 N N . PHE A 1 89 ? -3.556 11.285 11.199 1.00 97.25 89 PHE A N 1
ATOM 698 C CA . PHE A 1 89 ? -3.699 9.946 11.762 1.00 97.25 89 PHE A CA 1
ATOM 699 C C . PHE A 1 89 ? -4.107 8.932 10.689 1.00 97.25 89 PHE A C 1
ATOM 701 O O . PHE A 1 89 ? -3.502 7.865 10.623 1.00 97.25 89 PHE A O 1
ATOM 708 N N . ALA A 1 90 ? -5.043 9.285 9.801 1.00 97.81 90 ALA A N 1
ATOM 709 C CA . ALA A 1 90 ? -5.418 8.427 8.676 1.00 97.81 90 ALA A CA 1
ATOM 710 C C . ALA A 1 90 ? -4.200 8.081 7.799 1.00 97.81 90 ALA A C 1
ATOM 712 O O . ALA A 1 90 ? -3.945 6.911 7.522 1.00 97.81 90 ALA A O 1
ATOM 713 N N . SER A 1 91 ? -3.383 9.080 7.445 1.00 97.00 91 SER A N 1
ATOM 714 C CA . SER A 1 91 ? -2.157 8.886 6.659 1.00 97.00 91 SER A CA 1
ATOM 715 C C . SER A 1 91 ? -1.127 8.003 7.374 1.00 97.00 91 SER A C 1
ATOM 717 O O . SER A 1 91 ? -0.541 7.110 6.757 1.00 97.00 91 SER A O 1
ATOM 719 N N . LEU A 1 92 ? -0.944 8.204 8.687 1.00 96.44 92 LEU A N 1
ATOM 720 C CA . LEU A 1 92 ? -0.085 7.366 9.527 1.00 96.44 92 LEU A CA 1
ATOM 721 C C . LEU A 1 92 ? -0.565 5.909 9.531 1.00 96.44 92 LE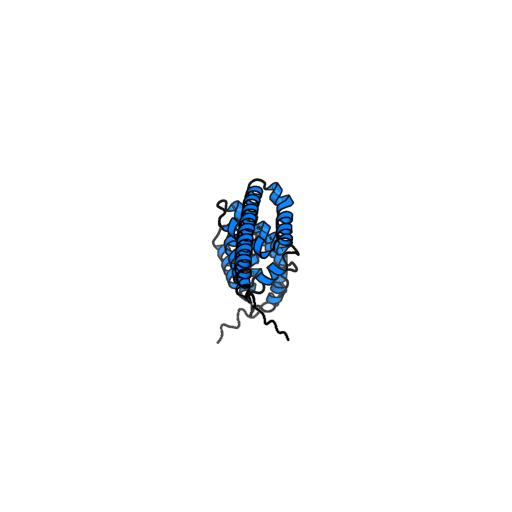U A C 1
ATOM 723 O O . LEU A 1 92 ? 0.227 5.006 9.282 1.00 96.44 92 LEU A O 1
ATOM 727 N N . MET A 1 93 ? -1.855 5.673 9.767 1.00 98.06 93 MET A N 1
ATOM 728 C CA . MET A 1 93 ? -2.409 4.321 9.790 1.00 98.06 93 MET A CA 1
ATOM 729 C C . MET A 1 93 ? -2.314 3.635 8.431 1.00 98.06 93 MET A C 1
ATOM 731 O O . MET A 1 93 ? -1.942 2.467 8.374 1.00 98.06 93 MET A O 1
ATOM 735 N N . VAL A 1 94 ? -2.583 4.345 7.332 1.00 98.19 94 VAL A N 1
ATOM 736 C CA . VAL A 1 94 ? -2.411 3.804 5.975 1.00 98.19 94 VAL A CA 1
ATOM 737 C C . VAL A 1 94 ? -0.965 3.393 5.730 1.00 98.19 94 VAL A C 1
ATOM 739 O O . VAL A 1 94 ? -0.725 2.321 5.177 1.00 98.19 94 VAL A O 1
ATOM 742 N N . ARG A 1 95 ? 0.009 4.189 6.182 1.00 96.94 95 ARG A N 1
ATOM 743 C CA . ARG A 1 95 ? 1.423 3.812 6.104 1.00 96.94 95 ARG A CA 1
ATOM 744 C C . ARG A 1 95 ? 1.722 2.524 6.875 1.00 96.94 95 ARG A C 1
ATOM 746 O O . ARG A 1 95 ? 2.402 1.644 6.340 1.00 96.94 95 ARG A O 1
ATOM 753 N N . GLU A 1 96 ? 1.222 2.393 8.102 1.00 97.56 96 GLU A N 1
ATOM 754 C CA . GLU A 1 96 ? 1.425 1.180 8.904 1.00 97.56 96 GLU A CA 1
ATOM 755 C C . GLU A 1 96 ? 0.770 -0.041 8.242 1.00 97.56 96 GLU A C 1
ATOM 757 O O . GLU A 1 96 ? 1.408 -1.080 8.072 1.00 97.56 96 GLU A O 1
ATOM 762 N N . LEU A 1 97 ? -0.472 0.095 7.769 1.00 98.25 97 LEU A N 1
ATOM 763 C CA . LEU A 1 97 ? -1.189 -0.967 7.060 1.00 98.25 97 LEU A CA 1
ATOM 764 C C . LEU A 1 97 ? -0.499 -1.371 5.758 1.00 98.25 97 LEU A C 1
ATOM 766 O O . LEU A 1 97 ? -0.445 -2.562 5.446 1.00 98.25 97 LEU A O 1
ATOM 770 N N . ASN A 1 98 ? 0.054 -0.407 5.020 1.00 97.75 98 ASN A N 1
ATOM 771 C CA . ASN A 1 98 ? 0.851 -0.654 3.826 1.00 97.75 98 ASN A CA 1
ATOM 772 C C . ASN A 1 98 ? 2.114 -1.452 4.176 1.00 97.75 98 ASN A C 1
ATOM 774 O O . ASN A 1 98 ? 2.397 -2.478 3.563 1.00 97.75 98 ASN A O 1
ATOM 778 N N . THR A 1 99 ? 2.832 -1.046 5.222 1.00 96.69 99 THR A N 1
ATOM 779 C CA . THR A 1 99 ? 4.028 -1.758 5.690 1.00 96.69 99 THR A CA 1
ATOM 780 C C . THR A 1 99 ? 3.699 -3.196 6.084 1.00 96.69 99 THR A C 1
ATOM 782 O O . THR A 1 99 ? 4.392 -4.123 5.667 1.00 96.69 99 THR A O 1
ATOM 785 N N . ILE A 1 100 ? 2.610 -3.417 6.825 1.00 97.75 100 ILE A N 1
ATOM 786 C CA . ILE A 1 100 ? 2.144 -4.756 7.217 1.00 97.75 100 ILE A CA 1
ATOM 787 C C . ILE A 1 100 ? 1.771 -5.582 5.980 1.00 97.75 100 ILE A C 1
ATOM 789 O O . ILE A 1 100 ? 2.228 -6.723 5.850 1.00 97.75 100 ILE A O 1
ATOM 793 N N . LEU A 1 101 ? 1.019 -4.990 5.043 1.00 98.00 101 LEU A N 1
ATOM 794 C CA . LEU A 1 101 ? 0.577 -5.633 3.804 1.00 98.00 101 LEU A CA 1
ATOM 795 C C . LEU A 1 101 ? 1.765 -6.137 2.987 1.00 98.00 101 LEU A C 1
ATOM 797 O O . LEU A 1 101 ? 1.680 -7.221 2.426 1.00 98.00 101 LEU A O 1
ATOM 801 N N . PHE A 1 102 ? 2.871 -5.393 2.947 1.00 96.75 102 PHE A N 1
ATOM 802 C CA . PHE A 1 102 ? 4.078 -5.736 2.190 1.00 96.75 102 PHE A CA 1
ATOM 803 C C . PHE A 1 102 ? 5.196 -6.381 3.025 1.00 96.75 102 PHE A C 1
ATOM 805 O O . PHE A 1 102 ? 6.319 -6.490 2.553 1.00 96.75 102 PHE A O 1
ATOM 812 N N . SER A 1 103 ? 4.945 -6.829 4.254 1.00 94.75 103 SER A N 1
ATOM 813 C CA . SER A 1 103 ? 5.983 -7.508 5.060 1.00 94.75 103 SER A CA 1
ATOM 814 C C . SER A 1 103 ? 5.502 -8.781 5.750 1.00 94.75 103 SER A C 1
ATOM 816 O O . SER A 1 103 ? 6.308 -9.654 6.068 1.00 94.75 103 SER A O 1
ATOM 818 N N . SER A 1 104 ? 4.194 -8.921 5.961 1.00 95.88 104 SER A N 1
ATOM 819 C CA . SER A 1 104 ? 3.629 -9.990 6.784 1.00 95.88 104 SER A CA 1
ATOM 820 C C . SER A 1 104 ? 3.272 -11.225 5.956 1.00 95.88 104 SER A C 1
ATOM 822 O O . SER A 1 104 ? 2.657 -11.119 4.890 1.00 95.88 104 SER A O 1
ATOM 824 N N . ALA A 1 105 ? 3.644 -12.415 6.429 1.00 94.69 105 ALA A N 1
ATOM 825 C CA . ALA A 1 105 ? 3.425 -13.665 5.699 1.00 94.69 105 ALA A CA 1
ATOM 826 C C . ALA A 1 105 ? 1.932 -14.012 5.589 1.00 94.69 105 ALA A C 1
ATOM 828 O O . ALA A 1 105 ? 1.469 -14.385 4.517 1.00 94.69 105 ALA A O 1
ATOM 829 N N . GLU A 1 106 ? 1.168 -13.784 6.654 1.00 94.25 106 GLU A N 1
ATOM 830 C CA . GLU A 1 106 ? -0.278 -14.019 6.728 1.00 94.25 106 GLU A CA 1
ATOM 831 C C . GLU A 1 106 ? -1.109 -13.156 5.757 1.00 94.25 106 GLU A C 1
ATOM 833 O O . GLU A 1 106 ? -2.281 -13.433 5.533 1.00 94.25 106 GLU A O 1
ATOM 838 N N . LEU A 1 107 ? -0.503 -12.136 5.136 1.00 97.12 107 LEU A N 1
ATOM 839 C CA . LEU A 1 107 ? -1.138 -11.295 4.115 1.00 97.12 107 LEU A CA 1
ATOM 840 C C . LEU A 1 107 ? -0.876 -11.800 2.682 1.00 97.12 107 LEU A C 1
ATOM 842 O O . LEU A 1 107 ? -1.202 -11.109 1.718 1.00 97.12 107 LEU A O 1
ATOM 846 N N . PHE A 1 108 ? -0.269 -12.980 2.517 1.00 95.81 108 PHE A N 1
ATOM 847 C CA . PHE A 1 108 ? 0.081 -13.527 1.203 1.00 95.81 108 PHE A CA 1
ATOM 848 C C . PHE A 1 108 ? -1.129 -13.676 0.279 1.00 95.81 108 PHE A C 1
ATOM 850 O O . PHE A 1 108 ? -1.099 -13.147 -0.831 1.00 95.81 108 PHE A O 1
ATOM 857 N N . ASP A 1 109 ? -2.206 -14.308 0.745 1.00 94.81 109 ASP A N 1
ATOM 858 C CA . ASP A 1 109 ? -3.401 -14.527 -0.079 1.00 94.81 109 ASP A CA 1
ATOM 859 C C . ASP A 1 109 ? -4.078 -13.206 -0.460 1.00 94.81 109 ASP A C 1
ATOM 861 O O . ASP A 1 109 ? -4.498 -13.025 -1.604 1.00 94.81 109 ASP A O 1
ATOM 865 N N . LEU A 1 110 ? -4.096 -12.234 0.461 1.00 96.19 110 LEU A N 1
ATOM 866 C CA . LEU A 1 110 ? -4.626 -10.898 0.190 1.00 96.19 110 LEU A CA 1
ATOM 867 C C . LEU A 1 110 ? -3.810 -10.178 -0.892 1.00 96.19 110 LEU A C 1
ATOM 869 O O . LEU A 1 110 ? -4.382 -9.574 -1.799 1.00 96.19 110 LEU A O 1
ATOM 873 N N . ARG A 1 111 ? -2.473 -10.270 -0.832 1.00 96.94 111 ARG A N 1
ATOM 874 C CA . ARG A 1 111 ? -1.589 -9.726 -1.875 1.00 96.94 111 ARG A CA 1
ATOM 875 C C . ARG A 1 111 ? -1.827 -10.401 -3.219 1.00 96.94 111 ARG A C 1
ATOM 877 O O . ARG A 1 111 ? -1.911 -9.701 -4.222 1.00 96.94 111 ARG A O 1
ATOM 884 N N . MET A 1 112 ? -1.968 -11.726 -3.242 1.00 95.19 112 MET A N 1
ATOM 885 C CA . MET A 1 112 ? -2.248 -12.461 -4.476 1.00 95.19 112 MET A CA 1
ATOM 886 C C . MET A 1 112 ? -3.593 -12.061 -5.083 1.00 95.19 112 MET A C 1
ATOM 888 O O . MET A 1 112 ? -3.684 -11.873 -6.294 1.00 95.19 112 MET A O 1
ATOM 892 N N . GLN A 1 113 ? -4.620 -11.871 -4.252 1.00 95.44 113 GLN A N 1
ATOM 893 C CA . GLN A 1 113 ? -5.926 -11.393 -4.702 1.00 95.44 113 GLN A CA 1
ATOM 894 C C . GLN A 1 113 ? -5.856 -9.967 -5.265 1.00 95.44 113 GLN A C 1
ATOM 896 O O . GLN A 1 113 ? -6.478 -9.686 -6.285 1.00 95.44 113 GLN A O 1
ATOM 901 N N . LEU A 1 114 ? -5.091 -9.073 -4.630 1.00 96.38 114 LEU A N 1
ATOM 902 C CA . LEU A 1 114 ? -4.861 -7.714 -5.131 1.00 96.38 114 LEU A CA 1
ATOM 903 C C . LEU A 1 114 ? -4.061 -7.702 -6.437 1.00 96.38 114 LEU A C 1
ATOM 905 O O . LEU A 1 114 ? -4.310 -6.851 -7.284 1.00 96.38 114 LEU A O 1
ATOM 909 N N . GLN A 1 115 ? -3.110 -8.623 -6.599 1.00 95.38 115 GLN A N 1
ATOM 910 C CA . GLN A 1 115 ? -2.283 -8.738 -7.799 1.00 95.38 115 GLN A CA 1
ATOM 911 C C . GLN A 1 115 ? -3.057 -9.309 -8.995 1.00 95.38 115 GLN A C 1
ATOM 913 O O . GLN A 1 115 ? -2.859 -8.854 -10.125 1.00 95.38 115 GLN A O 1
ATOM 918 N N . ASN A 1 116 ? -3.930 -10.290 -8.748 1.00 90.62 116 ASN A N 1
ATOM 919 C CA . ASN A 1 116 ? -4.723 -10.980 -9.763 1.00 90.62 116 ASN A CA 1
ATOM 920 C C . ASN A 1 116 ? -6.158 -10.436 -9.771 1.00 90.62 116 ASN A C 1
ATOM 922 O O . ASN A 1 116 ? -7.066 -10.940 -9.099 1.00 90.62 116 ASN A O 1
ATOM 926 N N . MET A 1 117 ? -6.366 -9.385 -10.562 1.00 86.50 117 MET A N 1
ATOM 927 C CA . MET A 1 117 ? -7.642 -8.673 -10.703 1.00 86.50 117 MET A CA 1
ATOM 928 C C . MET A 1 117 ? -8.629 -9.391 -11.647 1.00 86.50 117 MET A C 1
ATOM 930 O O . MET A 1 117 ? -9.334 -8.751 -12.424 1.00 86.50 117 MET A O 1
ATOM 934 N N . ASP A 1 118 ? -8.688 -10.724 -11.583 1.00 83.56 118 ASP A N 1
ATOM 935 C CA . ASP A 1 118 ? -9.430 -11.566 -12.537 1.00 83.56 118 ASP A CA 1
ATOM 936 C C . ASP A 1 118 ? -10.940 -11.646 -12.243 1.00 83.56 118 ASP A C 1
ATOM 938 O O . ASP A 1 118 ? -11.723 -12.079 -13.089 1.00 83.56 118 ASP A O 1
ATOM 942 N N . GLY A 1 119 ? -11.370 -11.236 -11.044 1.00 86.69 119 GLY A N 1
ATOM 943 C CA . GLY A 1 119 ? -12.749 -11.385 -10.578 1.00 86.69 119 GLY A CA 1
ATOM 944 C C . GLY A 1 119 ? -13.327 -10.146 -9.885 1.00 86.69 119 GLY A C 1
ATOM 945 O O . GLY A 1 119 ? -12.584 -9.271 -9.426 1.00 86.69 119 GLY A O 1
ATOM 946 N N . PRO A 1 120 ? -14.668 -10.081 -9.748 1.00 89.38 120 PRO A N 1
ATOM 947 C CA . PRO A 1 120 ? -15.351 -8.959 -9.103 1.00 89.38 120 PRO A CA 1
ATOM 948 C C . PRO A 1 120 ? -14.912 -8.776 -7.646 1.00 89.38 120 PRO A C 1
ATOM 950 O O . PRO A 1 120 ? -14.789 -7.644 -7.188 1.00 89.38 120 PRO A O 1
ATOM 953 N N . ASP A 1 121 ? -14.597 -9.862 -6.938 1.00 90.06 121 ASP A N 1
ATOM 954 C CA . ASP A 1 121 ? -14.163 -9.819 -5.540 1.00 90.06 121 ASP A CA 1
ATOM 955 C C . ASP A 1 121 ? -12.801 -9.146 -5.338 1.00 90.06 121 ASP A C 1
ATOM 957 O O . ASP A 1 121 ? -12.605 -8.489 -4.311 1.00 90.06 121 ASP A O 1
ATOM 961 N N . SER A 1 122 ? -11.871 -9.305 -6.289 1.00 93.31 122 SER A N 1
ATOM 962 C CA . SER A 1 122 ? -10.566 -8.629 -6.273 1.00 93.31 122 SER A CA 1
ATOM 963 C C . SER A 1 122 ? -10.733 -7.130 -6.499 1.00 93.31 122 SER A C 1
ATOM 965 O O . SER A 1 122 ? -10.110 -6.328 -5.808 1.00 93.31 122 SER A O 1
ATOM 967 N N . TRP A 1 123 ? -11.644 -6.738 -7.398 1.00 93.06 123 TRP A N 1
ATOM 968 C CA . TRP A 1 123 ? -11.991 -5.330 -7.582 1.00 93.06 123 TRP A CA 1
ATOM 969 C C . TRP A 1 123 ? -12.678 -4.778 -6.333 1.00 93.06 123 TRP A C 1
ATOM 971 O O . TRP A 1 123 ? -12.244 -3.773 -5.794 1.00 93.06 123 TRP A O 1
ATOM 981 N N . ILE A 1 124 ? -13.677 -5.452 -5.768 1.00 93.19 124 ILE A N 1
ATOM 982 C CA . ILE A 1 124 ? -14.305 -4.982 -4.523 1.00 93.19 124 ILE A CA 1
ATOM 983 C C . ILE A 1 124 ? -13.245 -4.742 -3.438 1.00 93.19 124 ILE A C 1
ATOM 985 O O . ILE A 1 124 ? -13.240 -3.673 -2.836 1.00 93.19 124 ILE A O 1
ATOM 989 N N . LEU A 1 125 ? -12.297 -5.670 -3.267 1.00 95.50 125 LEU A N 1
ATOM 990 C CA . LEU A 1 125 ? -11.172 -5.495 -2.351 1.00 95.50 125 LEU A CA 1
ATOM 991 C C . LEU A 1 125 ? -10.316 -4.268 -2.700 1.00 95.50 125 LEU A C 1
ATOM 993 O O . LEU A 1 125 ? -10.137 -3.401 -1.849 1.00 95.50 125 LEU A O 1
ATOM 997 N N . PHE A 1 126 ? -9.804 -4.162 -3.930 1.00 96.94 126 PHE A N 1
ATOM 998 C CA . PHE A 1 126 ? -8.971 -3.025 -4.328 1.00 96.94 126 PHE A CA 1
ATOM 999 C C . PHE A 1 126 ? -9.704 -1.697 -4.118 1.00 96.94 126 PHE A C 1
ATOM 1001 O O . PHE A 1 126 ? -9.126 -0.778 -3.551 1.00 96.94 126 PHE A O 1
ATOM 1008 N N . LYS A 1 127 ? -10.985 -1.603 -4.499 1.00 95.06 127 LYS A N 1
ATOM 1009 C CA . LYS A 1 127 ? -11.795 -0.392 -4.317 1.00 95.06 127 LYS A CA 1
ATOM 1010 C C . LYS A 1 127 ? -11.969 -0.048 -2.841 1.00 95.06 127 LYS A C 1
ATOM 1012 O O . LYS A 1 127 ? -11.800 1.109 -2.477 1.00 95.06 127 LYS A O 1
ATOM 1017 N N . SER A 1 128 ? -12.273 -1.044 -2.006 1.00 95.12 128 SER A N 1
ATOM 1018 C CA . SER A 1 128 ? -12.409 -0.855 -0.561 1.00 95.12 128 SER A CA 1
ATOM 1019 C C . SER A 1 128 ? -11.139 -0.291 0.069 1.00 95.12 128 SER A C 1
ATOM 1021 O O . SER A 1 128 ? -11.241 0.522 0.979 1.00 95.12 128 SER A O 1
ATOM 1023 N N . LEU A 1 129 ? -9.955 -0.686 -0.408 1.00 97.88 129 LEU A N 1
ATOM 1024 C CA . LEU A 1 129 ? -8.691 -0.145 0.098 1.00 97.88 129 LEU A CA 1
ATOM 1025 C C . LEU A 1 129 ? -8.335 1.199 -0.532 1.00 97.88 129 LEU A C 1
ATOM 1027 O O . LEU A 1 129 ? -7.840 2.080 0.161 1.00 97.88 129 LEU A O 1
ATOM 1031 N N . TYR A 1 130 ? -8.577 1.362 -1.831 1.00 97.62 130 TYR A N 1
ATOM 1032 C CA . TYR A 1 130 ? -8.075 2.483 -2.619 1.00 97.62 130 TYR A CA 1
ATOM 1033 C C . TYR A 1 130 ? -8.473 3.847 -2.034 1.00 97.62 130 TYR A C 1
ATOM 1035 O O . TYR A 1 130 ? -7.604 4.702 -1.855 1.00 97.62 130 TYR A O 1
ATOM 1043 N N . ASP A 1 131 ? -9.746 4.032 -1.668 1.00 94.25 131 ASP A N 1
ATOM 1044 C CA . ASP A 1 131 ? -10.246 5.312 -1.146 1.00 94.25 131 ASP A CA 1
ATOM 1045 C C . ASP A 1 131 ? -9.534 5.712 0.157 1.00 94.25 131 ASP A C 1
ATOM 1047 O O . ASP A 1 131 ? -9.110 6.855 0.318 1.00 94.25 131 ASP A O 1
ATOM 1051 N N . CYS A 1 132 ? -9.320 4.754 1.063 1.00 96.69 132 CYS A N 1
ATOM 1052 C CA . CYS A 1 132 ? -8.539 4.966 2.279 1.00 96.69 132 CYS A CA 1
ATOM 1053 C C . CYS A 1 132 ? -7.048 5.169 1.971 1.00 96.69 132 CYS A C 1
ATOM 1055 O O . CYS A 1 132 ? -6.398 6.020 2.576 1.00 96.69 132 CYS A O 1
ATOM 1057 N N . TRP A 1 133 ? -6.480 4.407 1.033 1.00 97.94 133 TRP A N 1
ATOM 1058 C CA . TRP A 1 133 ? -5.057 4.490 0.699 1.00 97.94 133 TRP A CA 1
ATOM 1059 C C . TRP A 1 133 ? -4.671 5.875 0.178 1.00 97.94 133 TRP A C 1
ATOM 1061 O O . TRP A 1 133 ? -3.545 6.306 0.418 1.00 97.94 133 TRP A O 1
ATOM 1071 N N . CYS A 1 134 ? -5.615 6.611 -0.422 1.00 96.62 134 CYS A N 1
ATOM 1072 C CA . CYS A 1 134 ? -5.422 7.985 -0.891 1.00 96.62 134 CYS A CA 1
ATOM 1073 C C . CYS A 1 134 ? -4.995 8.970 0.212 1.00 96.62 134 CYS A C 1
ATOM 1075 O O . CYS A 1 134 ? -4.421 10.010 -0.105 1.00 96.62 134 CYS A O 1
ATOM 1077 N N . HIS A 1 135 ? -5.191 8.651 1.500 1.00 96.44 135 HIS A N 1
ATOM 1078 C CA . HIS A 1 135 ? -4.622 9.445 2.598 1.00 96.44 135 HIS A CA 1
ATOM 1079 C C . HIS A 1 135 ? -3.082 9.423 2.626 1.00 96.44 135 HIS A C 1
ATOM 1081 O O . HIS A 1 135 ? -2.467 10.257 3.293 1.00 96.44 135 HIS A O 1
ATOM 1087 N N . ASN A 1 136 ? -2.439 8.499 1.905 1.00 96.69 136 ASN A N 1
ATOM 1088 C CA . ASN A 1 136 ? -0.998 8.465 1.694 1.00 96.69 136 ASN A CA 1
ATOM 1089 C C . ASN A 1 136 ? -0.678 8.155 0.220 1.00 96.69 136 ASN A C 1
ATOM 1091 O O . ASN A 1 136 ? -0.849 7.035 -0.269 1.00 96.69 136 ASN A O 1
ATOM 1095 N N . ALA A 1 137 ? -0.175 9.157 -0.503 1.00 95.56 137 ALA A N 1
ATOM 1096 C CA . ALA A 1 137 ? 0.049 9.051 -1.942 1.00 95.56 137 ALA A CA 1
ATOM 1097 C C . ALA A 1 137 ? 1.066 7.956 -2.319 1.00 95.56 137 ALA A C 1
ATOM 1099 O O . ALA A 1 137 ? 0.852 7.233 -3.290 1.00 95.56 137 ALA A O 1
ATOM 1100 N N . ILE A 1 138 ? 2.130 7.763 -1.532 1.00 97.25 138 ILE A N 1
ATOM 1101 C CA . ILE A 1 138 ? 3.134 6.725 -1.806 1.00 97.25 138 ILE A CA 1
ATOM 1102 C C . ILE A 1 138 ? 2.573 5.322 -1.543 1.00 97.25 138 ILE A C 1
ATOM 1104 O O . ILE A 1 138 ? 2.788 4.420 -2.353 1.00 97.25 138 ILE A O 1
ATOM 1108 N N . ALA A 1 139 ? 1.781 5.137 -0.482 1.00 98.00 139 ALA A N 1
ATOM 1109 C CA . ALA A 1 139 ? 1.050 3.888 -0.262 1.00 98.00 139 ALA A CA 1
ATOM 1110 C C . ALA A 1 139 ? 0.064 3.607 -1.409 1.00 98.00 139 ALA A C 1
ATOM 1112 O O . ALA A 1 139 ? -0.049 2.471 -1.867 1.00 98.00 139 ALA A O 1
ATOM 1113 N N . THR A 1 140 ? -0.606 4.641 -1.929 1.00 98.12 140 THR A N 1
ATOM 1114 C CA . THR A 1 140 ? -1.495 4.518 -3.097 1.00 98.12 140 THR A CA 1
ATOM 1115 C C . THR A 1 140 ? -0.728 4.043 -4.329 1.00 98.12 140 THR A C 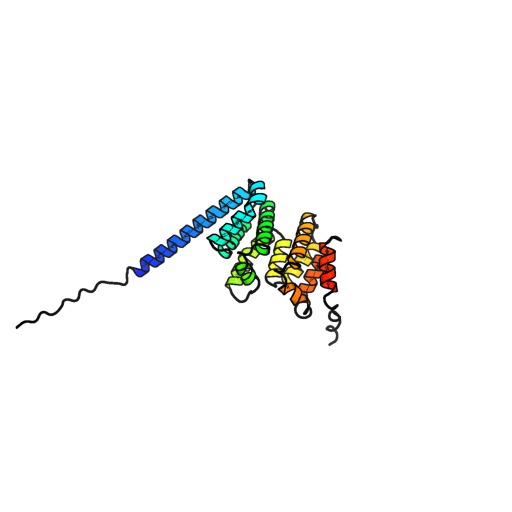1
ATOM 1117 O O . THR A 1 140 ? -1.171 3.114 -5.005 1.00 98.12 140 THR A O 1
ATOM 1120 N N . VAL A 1 141 ? 0.451 4.618 -4.600 1.00 98.38 141 VAL A N 1
ATOM 1121 C CA . VAL A 1 141 ? 1.335 4.149 -5.679 1.00 98.38 141 VAL A CA 1
ATOM 1122 C C . VAL A 1 141 ? 1.725 2.686 -5.447 1.00 98.38 141 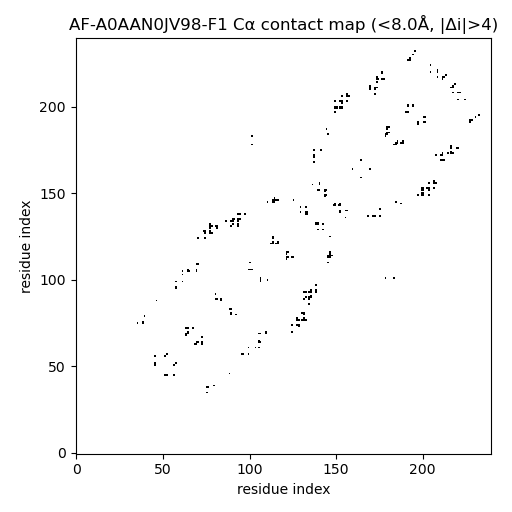VAL A C 1
ATOM 1124 O O . VAL A 1 141 ? 1.596 1.883 -6.369 1.00 98.38 141 VAL A O 1
ATOM 1127 N N . ALA A 1 142 ? 2.114 2.302 -4.228 1.00 98.31 142 ALA A N 1
ATOM 1128 C CA . ALA A 1 142 ? 2.455 0.918 -3.887 1.00 98.31 142 ALA A CA 1
ATOM 1129 C C . ALA A 1 142 ? 1.297 -0.061 -4.162 1.00 98.31 142 ALA A C 1
ATOM 1131 O O . ALA A 1 142 ? 1.504 -1.117 -4.764 1.00 98.31 142 ALA A O 1
ATOM 1132 N N . LEU A 1 143 ? 0.068 0.305 -3.786 1.00 98.19 143 LEU A N 1
ATOM 1133 C CA . LEU A 1 143 ? -1.138 -0.485 -4.046 1.00 98.19 143 LEU A CA 1
ATOM 1134 C C . LEU A 1 143 ? -1.430 -0.610 -5.551 1.00 98.19 143 LEU A C 1
ATOM 1136 O O . LEU A 1 143 ? -1.786 -1.690 -6.031 1.00 98.19 143 LEU A O 1
ATOM 1140 N N . CYS A 1 144 ? -1.240 0.466 -6.318 1.00 98.06 144 CYS A N 1
ATOM 1141 C CA . CYS A 1 144 ? -1.391 0.445 -7.776 1.00 98.06 144 CYS A CA 1
ATOM 1142 C C . CYS A 1 144 ? -0.332 -0.438 -8.445 1.00 98.06 144 CYS A C 1
ATOM 1144 O O . CYS A 1 144 ? -0.649 -1.174 -9.375 1.00 98.06 144 CYS A O 1
ATOM 1146 N N . LEU A 1 145 ? 0.911 -0.405 -7.959 1.00 98.19 145 LEU A N 1
ATOM 1147 C CA . LEU A 1 145 ? 1.983 -1.273 -8.443 1.00 98.19 145 LEU A CA 1
ATOM 1148 C C . LEU A 1 145 ? 1.697 -2.749 -8.139 1.00 98.19 145 LEU A C 1
ATOM 1150 O O . LEU A 1 145 ? 1.916 -3.593 -9.008 1.00 98.19 145 LEU A O 1
ATOM 1154 N N . LEU A 1 146 ? 1.186 -3.060 -6.940 1.00 97.75 146 LEU A N 1
ATOM 1155 C CA . LEU A 1 146 ? 0.817 -4.426 -6.549 1.00 97.75 146 LEU A CA 1
ATOM 1156 C C . LEU A 1 146 ? -0.294 -4.979 -7.442 1.00 97.75 146 LEU A C 1
ATOM 1158 O O . LEU A 1 146 ? -0.188 -6.093 -7.940 1.00 97.75 146 LEU A O 1
ATOM 1162 N N . SER A 1 147 ? -1.325 -4.171 -7.675 1.00 97.00 147 SER A N 1
ATOM 1163 C CA . SER A 1 147 ? -2.489 -4.523 -8.497 1.00 97.00 147 SER A CA 1
ATOM 1164 C C . SER A 1 147 ? -2.283 -4.352 -10.003 1.00 97.00 147 SER A C 1
ATOM 1166 O O . SER A 1 147 ? -3.233 -4.471 -10.772 1.00 97.00 147 SER A O 1
ATOM 1168 N N . GLN A 1 148 ? -1.053 -4.062 -10.439 1.00 96.38 148 GLN A N 1
ATOM 1169 C CA . GLN A 1 148 ? -0.683 -3.883 -11.848 1.00 96.38 148 GLN A CA 1
ATOM 1170 C C . GLN A 1 148 ? -1.425 -2.736 -12.566 1.00 96.38 148 GLN A C 1
ATOM 1172 O O . GLN A 1 148 ? -1.426 -2.642 -13.794 1.00 96.38 148 GLN A O 1
ATOM 1177 N N . ASN A 1 149 ? -1.996 -1.793 -11.812 1.00 96.56 149 ASN A N 1
ATOM 1178 C CA . ASN A 1 149 ? -2.638 -0.580 -12.319 1.00 96.56 149 ASN A CA 1
ATOM 1179 C C . ASN A 1 149 ? -1.594 0.499 -12.670 1.00 96.56 149 ASN A C 1
ATOM 1181 O O . ASN A 1 149 ? -1.616 1.618 -12.152 1.00 96.56 149 ASN A O 1
ATOM 1185 N N . TYR A 1 150 ? -0.657 0.169 -13.565 1.00 97.56 150 TYR A N 1
ATOM 1186 C CA . TYR A 1 150 ? 0.509 1.011 -13.864 1.00 97.56 150 TYR A CA 1
ATOM 1187 C C . TYR A 1 150 ? 0.162 2.361 -14.479 1.00 97.56 150 TYR A C 1
ATOM 1189 O O . TYR A 1 150 ? 0.838 3.344 -14.198 1.00 97.56 150 TYR A O 1
ATOM 1197 N N . GLN A 1 151 ? -0.890 2.432 -15.299 1.00 97.44 151 GLN A N 1
ATOM 1198 C CA . GLN A 1 151 ? -1.349 3.708 -15.858 1.00 97.44 151 GLN A CA 1
ATOM 1199 C C . GLN A 1 151 ? -1.729 4.684 -14.743 1.00 97.44 151 GLN A C 1
ATOM 1201 O O . GLN A 1 151 ? -1.374 5.859 -14.792 1.00 97.44 151 GLN A O 1
ATOM 1206 N N . HIS A 1 152 ? -2.441 4.191 -13.731 1.00 97.31 152 HIS A N 1
ATOM 1207 C CA . HIS A 1 152 ? -2.879 5.019 -12.619 1.00 97.31 152 HIS A CA 1
ATOM 1208 C C . HIS A 1 152 ? -1.712 5.400 -11.706 1.00 97.31 152 HIS A C 1
ATOM 1210 O O . HIS A 1 152 ? -1.584 6.563 -11.332 1.00 97.31 152 HIS A O 1
ATOM 1216 N N . ALA A 1 153 ? -0.796 4.461 -11.447 1.00 98.19 153 ALA A N 1
ATOM 1217 C CA . ALA A 1 153 ? 0.450 4.747 -10.738 1.00 98.19 153 ALA A CA 1
ATOM 1218 C C . ALA A 1 153 ? 1.260 5.863 -11.428 1.00 98.19 153 ALA A C 1
ATOM 1220 O O . ALA A 1 153 ? 1.668 6.816 -10.768 1.00 98.19 153 ALA A O 1
ATOM 1221 N N . ALA A 1 154 ? 1.421 5.800 -12.756 1.00 97.88 154 ALA A N 1
ATOM 1222 C CA . ALA A 1 154 ? 2.125 6.820 -13.534 1.00 97.88 154 ALA A CA 1
ATOM 1223 C C . ALA A 1 154 ? 1.443 8.194 -13.440 1.00 97.88 154 ALA A C 1
ATOM 1225 O O . ALA A 1 154 ? 2.123 9.209 -13.281 1.00 97.88 154 ALA A O 1
ATOM 1226 N N . ASN A 1 155 ? 0.107 8.229 -13.491 1.00 97.44 155 ASN A N 1
ATOM 1227 C CA . ASN A 1 155 ? -0.667 9.463 -13.353 1.00 97.44 155 ASN A CA 1
ATOM 1228 C C . ASN A 1 155 ? -0.482 10.098 -11.966 1.00 97.44 155 ASN A C 1
ATOM 1230 O O . ASN A 1 155 ? -0.280 11.307 -11.877 1.00 97.44 155 ASN A O 1
ATOM 1234 N N . ILE A 1 156 ? -0.517 9.298 -10.893 1.00 97.00 156 ILE A N 1
ATOM 1235 C CA . ILE A 1 156 ? -0.269 9.781 -9.525 1.00 97.00 156 ILE A CA 1
ATOM 1236 C C . ILE A 1 156 ? 1.165 10.305 -9.403 1.00 97.00 156 ILE A C 1
ATOM 1238 O O . ILE A 1 156 ? 1.373 11.403 -8.892 1.00 97.00 156 ILE A O 1
ATOM 1242 N N . VAL A 1 157 ? 2.153 9.561 -9.915 1.00 97.19 157 VAL A N 1
ATOM 1243 C CA . VAL A 1 157 ? 3.564 9.971 -9.865 1.00 97.19 157 VAL A CA 1
ATOM 1244 C C . VAL A 1 157 ? 3.789 11.298 -10.595 1.00 97.19 157 VAL A C 1
ATOM 1246 O O . VAL A 1 157 ? 4.450 12.185 -10.064 1.00 97.19 157 VAL A O 1
ATOM 1249 N N . ALA A 1 158 ? 3.183 11.484 -11.770 1.00 95.75 158 ALA A N 1
ATOM 1250 C CA . ALA A 1 158 ? 3.276 12.738 -12.517 1.00 95.75 158 ALA A CA 1
ATOM 1251 C C . ALA A 1 158 ? 2.717 13.942 -11.737 1.00 95.75 158 ALA A C 1
ATOM 1253 O O . ALA A 1 158 ? 3.242 15.049 -11.856 1.00 95.75 158 ALA A O 1
ATOM 1254 N N . LYS A 1 159 ? 1.690 13.729 -10.903 1.00 95.81 159 LYS A N 1
ATOM 1255 C CA . LYS A 1 159 ? 1.083 14.785 -10.082 1.00 95.81 159 LYS A CA 1
ATOM 1256 C C . LYS A 1 159 ? 1.966 15.279 -8.943 1.00 95.81 159 LYS A C 1
ATOM 1258 O O . LYS A 1 159 ? 1.759 16.403 -8.496 1.00 95.81 159 LYS A O 1
ATOM 1263 N N . PHE A 1 160 ? 2.988 14.527 -8.527 1.00 94.44 160 PHE A N 1
ATOM 1264 C CA . PHE A 1 160 ? 3.952 15.026 -7.540 1.00 94.44 160 PHE A CA 1
ATOM 1265 C C . PHE A 1 160 ? 4.704 16.274 -8.023 1.00 94.44 160 PHE A C 1
ATOM 1267 O O . PHE A 1 160 ? 5.040 17.121 -7.207 1.00 94.44 160 PHE A O 1
ATOM 1274 N N . GLY A 1 161 ? 4.895 16.450 -9.336 1.00 91.00 161 GLY A N 1
ATOM 1275 C CA . GLY A 1 161 ? 5.509 17.665 -9.885 1.00 91.00 161 GLY A CA 1
ATOM 1276 C C . GLY A 1 161 ? 4.660 18.937 -9.738 1.00 91.00 161 GLY A C 1
ATOM 1277 O O . GLY A 1 161 ? 5.169 20.031 -9.961 1.00 91.00 161 GLY A O 1
ATOM 1278 N N . GLU A 1 162 ? 3.379 18.808 -9.378 1.00 93.19 162 GLU A N 1
ATOM 1279 C CA . GLU A 1 162 ? 2.443 19.925 -9.185 1.00 93.19 162 GLU A CA 1
ATOM 1280 C C . GLU A 1 162 ? 2.249 20.290 -7.700 1.00 93.19 162 GLU A C 1
ATOM 1282 O O . GLU A 1 162 ? 1.528 21.240 -7.395 1.00 93.19 162 GLU A O 1
ATOM 1287 N N . ILE A 1 163 ? 2.865 19.547 -6.773 1.00 91.38 163 ILE A N 1
ATOM 1288 C CA . ILE A 1 163 ? 2.713 19.738 -5.324 1.00 91.38 163 ILE A CA 1
ATOM 1289 C C . ILE A 1 163 ? 4.067 19.910 -4.634 1.00 91.38 163 ILE A C 1
ATOM 1291 O O . ILE A 1 163 ? 5.115 19.541 -5.159 1.00 91.38 163 ILE A O 1
ATOM 1295 N N . GLU A 1 164 ? 4.048 20.474 -3.428 1.00 91.56 164 GLU A N 1
ATOM 1296 C CA . GLU A 1 164 ? 5.250 20.586 -2.605 1.00 91.56 164 GLU A CA 1
ATOM 1297 C C . GLU A 1 164 ? 5.694 19.203 -2.107 1.00 91.56 164 GLU A C 1
ATOM 1299 O O . GLU A 1 164 ? 4.928 18.466 -1.480 1.00 91.56 164 GLU A O 1
ATOM 1304 N N . ILE A 1 165 ? 6.952 18.855 -2.379 1.00 92.62 165 ILE A N 1
ATOM 1305 C CA . ILE A 1 165 ? 7.545 17.592 -1.944 1.00 92.62 165 ILE A CA 1
ATOM 1306 C C . ILE A 1 165 ? 8.098 17.750 -0.530 1.00 92.62 165 ILE A C 1
ATOM 1308 O O . ILE A 1 165 ? 9.084 18.452 -0.306 1.00 92.62 165 ILE A O 1
ATOM 1312 N N . THR A 1 166 ? 7.480 17.064 0.429 1.00 93.50 166 THR A N 1
ATOM 1313 C CA . THR A 1 166 ? 7.929 17.059 1.824 1.00 93.50 166 THR A CA 1
ATOM 1314 C C . THR A 1 166 ? 8.992 15.985 2.071 1.00 93.50 166 THR A C 1
ATOM 1316 O O . THR A 1 166 ? 9.074 14.980 1.362 1.00 93.50 166 THR A O 1
ATOM 1319 N N . SER A 1 167 ? 9.783 16.155 3.135 1.00 92.81 167 SER A N 1
ATOM 1320 C CA . SER A 1 167 ? 10.744 15.135 3.594 1.00 92.81 167 SER A CA 1
ATOM 1321 C C . SER A 1 167 ? 10.073 13.783 3.873 1.00 92.81 167 SER A C 1
ATOM 1323 O O . SER A 1 167 ? 10.647 12.735 3.588 1.00 92.81 167 SER A O 1
ATOM 1325 N N . GLU A 1 168 ? 8.831 13.795 4.369 1.00 91.94 168 GLU A N 1
ATOM 1326 C CA . GLU A 1 168 ? 8.056 12.574 4.608 1.00 91.94 168 GLU A CA 1
ATOM 1327 C C . GLU A 1 168 ? 7.783 11.819 3.302 1.00 91.94 168 GLU A C 1
ATOM 1329 O O . GLU A 1 168 ? 8.028 10.618 3.234 1.00 91.94 168 GLU A O 1
ATOM 1334 N N . VAL A 1 169 ? 7.363 12.516 2.238 1.00 93.38 169 VAL A N 1
ATOM 1335 C CA . VAL A 1 169 ? 7.149 11.900 0.916 1.00 93.38 169 VAL A CA 1
ATOM 1336 C C . VAL A 1 169 ? 8.438 11.266 0.393 1.00 93.38 169 VAL A C 1
ATOM 1338 O O . VAL A 1 169 ? 8.397 10.147 -0.117 1.00 93.38 169 VAL A O 1
ATOM 1341 N N . LEU A 1 170 ? 9.585 11.932 0.549 1.00 95.12 170 LEU A N 1
ATOM 1342 C CA . LEU A 1 170 ? 10.878 11.395 0.112 1.00 95.12 170 LEU A CA 1
ATOM 1343 C C . LEU A 1 170 ? 11.263 10.122 0.877 1.00 95.12 170 LEU A C 1
ATOM 1345 O O . LEU A 1 170 ? 11.630 9.128 0.255 1.00 95.12 170 LEU A O 1
ATOM 1349 N N . GLN A 1 171 ? 11.104 10.115 2.203 1.00 94.12 171 GLN A N 1
ATOM 1350 C CA . GLN A 1 171 ? 11.383 8.937 3.032 1.00 94.12 171 GLN A CA 1
ATOM 1351 C C . GLN A 1 171 ? 10.465 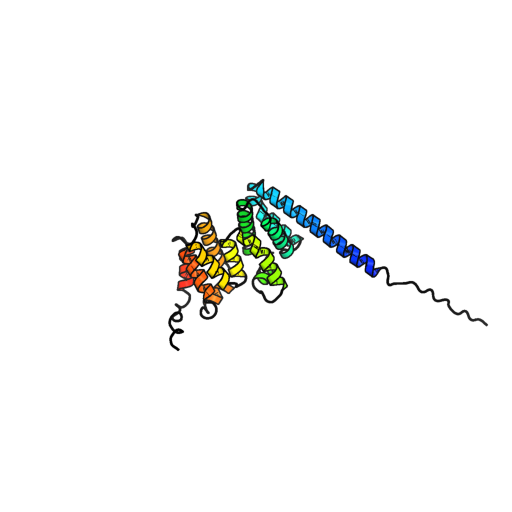7.757 2.693 1.00 94.12 171 GLN A C 1
ATOM 1353 O O . GLN A 1 171 ? 10.917 6.613 2.634 1.00 94.12 171 GLN A O 1
ATOM 1358 N N . GLU A 1 172 ? 9.175 8.007 2.455 1.00 94.75 172 GLU A N 1
ATOM 1359 C CA . GLU A 1 172 ? 8.262 6.950 2.013 1.00 94.75 172 GLU A CA 1
ATOM 1360 C C . GLU A 1 172 ? 8.602 6.472 0.593 1.00 94.75 172 GLU A C 1
ATOM 1362 O O . GLU A 1 172 ? 8.488 5.281 0.306 1.00 94.75 172 GLU A O 1
ATOM 1367 N N . THR A 1 173 ? 9.069 7.361 -0.290 1.00 96.56 173 THR A N 1
ATOM 1368 C CA . THR A 1 173 ? 9.524 6.988 -1.641 1.00 96.56 173 THR A CA 1
ATOM 1369 C C . THR A 1 173 ? 10.758 6.083 -1.571 1.00 96.56 173 THR A C 1
ATOM 1371 O O . THR A 1 173 ? 10.784 5.048 -2.238 1.00 96.56 173 THR A O 1
ATOM 1374 N N . ASP A 1 174 ? 11.734 6.398 -0.709 1.00 96.44 174 ASP A N 1
ATOM 1375 C CA . ASP A 1 174 ? 12.889 5.528 -0.438 1.00 96.44 174 ASP A CA 1
ATOM 1376 C C . ASP A 1 174 ? 12.427 4.130 0.015 1.00 96.44 174 ASP A C 1
ATOM 1378 O O . ASP A 1 174 ? 12.904 3.109 -0.489 1.00 96.44 174 ASP A O 1
ATOM 1382 N N . ARG A 1 175 ? 11.460 4.066 0.943 1.00 95.19 175 ARG A N 1
ATOM 1383 C CA . ARG A 1 175 ? 10.882 2.799 1.427 1.00 95.19 175 ARG A CA 1
ATOM 1384 C C . ARG A 1 175 ? 10.167 2.035 0.319 1.00 95.19 175 ARG A C 1
ATOM 1386 O O . ARG A 1 175 ? 10.332 0.821 0.224 1.00 95.19 175 ARG A O 1
ATOM 1393 N N . LEU A 1 176 ? 9.409 2.716 -0.540 1.00 97.44 176 LEU A N 1
ATOM 1394 C CA . LEU A 1 176 ? 8.753 2.087 -1.685 1.00 97.44 176 LEU A CA 1
ATOM 1395 C C . LEU A 1 176 ? 9.776 1.459 -2.638 1.00 97.44 176 LEU A C 1
ATOM 1397 O O . LEU A 1 176 ? 9.572 0.335 -3.088 1.00 97.44 176 LEU A O 1
ATOM 1401 N N . VAL A 1 177 ? 10.899 2.124 -2.911 1.00 97.44 177 VAL A N 1
ATOM 1402 C CA . VAL A 1 177 ? 11.964 1.535 -3.737 1.00 97.44 177 VAL A CA 1
ATOM 1403 C C . VAL A 1 177 ? 12.579 0.302 -3.083 1.00 97.44 177 VAL A C 1
ATOM 1405 O O . VAL A 1 177 ? 12.766 -0.716 -3.749 1.00 97.44 177 VAL A O 1
ATOM 1408 N N . GLN A 1 178 ? 12.832 0.342 -1.774 1.00 95.38 178 GLN A N 1
ATOM 1409 C CA . GLN A 1 178 ? 13.295 -0.842 -1.043 1.00 95.38 178 GLN A CA 1
ATOM 1410 C C . GLN A 1 178 ? 12.284 -1.995 -1.142 1.00 95.38 178 GLN A C 1
ATOM 1412 O O . GLN A 1 178 ? 12.675 -3.148 -1.333 1.00 95.38 178 GLN A O 1
ATOM 1417 N N . LEU A 1 179 ? 10.981 -1.694 -1.079 1.00 95.81 179 LEU A N 1
ATOM 1418 C CA . LEU A 1 179 ? 9.926 -2.681 -1.307 1.00 95.81 179 LEU A CA 1
ATOM 1419 C C . LEU A 1 179 ? 9.952 -3.224 -2.740 1.00 95.81 179 LEU A C 1
ATOM 1421 O O . LEU A 1 179 ? 9.834 -4.436 -2.907 1.00 95.81 179 LEU A O 1
ATOM 1425 N N . ILE A 1 180 ? 10.146 -2.383 -3.762 1.00 96.31 180 ILE A N 1
ATOM 1426 C CA . ILE A 1 180 ? 10.245 -2.805 -5.173 1.00 96.31 180 ILE A CA 1
ATOM 1427 C C . ILE A 1 180 ? 11.380 -3.822 -5.373 1.00 96.31 180 ILE A C 1
ATOM 1429 O O . ILE A 1 180 ? 11.239 -4.768 -6.151 1.00 96.31 180 ILE A O 1
ATOM 1433 N N . GLU A 1 181 ? 12.484 -3.679 -4.641 1.00 94.75 181 GLU A N 1
ATOM 1434 C CA . GLU A 1 181 ? 13.591 -4.638 -4.680 1.00 94.75 181 GLU A CA 1
ATOM 1435 C C . GLU A 1 181 ? 13.371 -5.896 -3.824 1.00 94.75 181 GLU A C 1
ATOM 1437 O O . GLU A 1 181 ? 14.084 -6.897 -3.984 1.00 94.75 181 GLU A O 1
ATOM 1442 N N . SER A 1 182 ? 12.349 -5.899 -2.966 1.00 94.50 182 SER A N 1
ATOM 1443 C CA . SER A 1 182 ? 11.970 -7.061 -2.163 1.00 94.50 182 SER A CA 1
ATOM 1444 C C . SER A 1 182 ? 11.344 -8.184 -3.014 1.00 94.50 182 SER A C 1
ATOM 1446 O O . SER A 1 182 ? 10.846 -7.949 -4.122 1.00 94.50 182 SER A O 1
ATOM 1448 N N . PRO A 1 183 ? 11.297 -9.429 -2.499 1.00 94.38 183 PRO A N 1
ATOM 1449 C CA . PRO A 1 183 ? 10.689 -10.553 -3.211 1.00 94.38 183 PRO A CA 1
ATOM 1450 C C . PRO A 1 183 ? 9.224 -10.342 -3.614 1.00 94.38 183 PRO A C 1
ATOM 1452 O O . PRO A 1 183 ? 8.791 -10.916 -4.613 1.00 94.38 183 PRO A O 1
ATOM 1455 N N . ILE A 1 184 ? 8.474 -9.506 -2.890 1.00 94.56 184 ILE A N 1
ATOM 1456 C CA . ILE A 1 184 ? 7.041 -9.285 -3.135 1.00 94.56 184 ILE A CA 1
ATOM 1457 C C . ILE A 1 184 ? 6.799 -8.638 -4.500 1.00 94.56 184 ILE A C 1
ATOM 1459 O O . 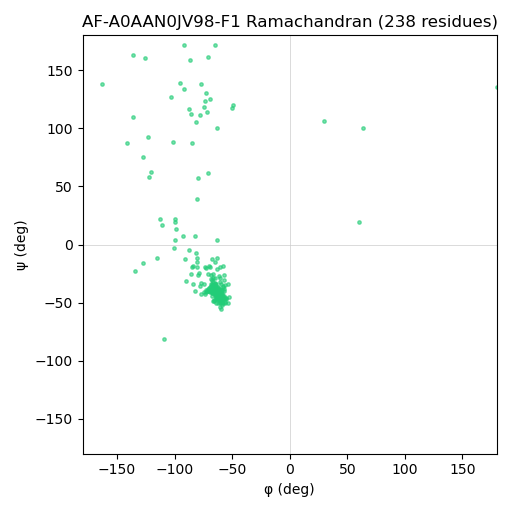ILE A 1 184 ? 5.839 -8.986 -5.178 1.00 94.56 184 ILE A O 1
ATOM 1463 N N . PHE A 1 185 ? 7.714 -7.779 -4.953 1.00 96.25 185 PHE A N 1
ATOM 1464 C CA . PHE A 1 185 ? 7.651 -7.122 -6.261 1.00 96.25 185 PHE A CA 1
ATOM 1465 C C . PHE A 1 185 ? 8.534 -7.796 -7.322 1.00 96.25 185 PHE A C 1
ATOM 1467 O O . PHE A 1 185 ? 8.877 -7.200 -8.344 1.00 96.25 185 PHE A O 1
ATOM 1474 N N . THR A 1 186 ? 8.891 -9.072 -7.138 1.00 95.50 186 THR A N 1
ATOM 1475 C CA . THR A 1 186 ? 9.646 -9.823 -8.159 1.00 95.50 186 THR A CA 1
ATOM 1476 C C . THR A 1 186 ? 8.923 -9.845 -9.505 1.00 95.50 186 THR A C 1
ATOM 1478 O O . THR A 1 186 ? 9.565 -9.644 -10.531 1.00 95.50 186 THR A O 1
ATOM 1481 N N . PHE A 1 187 ? 7.596 -10.006 -9.511 1.00 95.56 187 PHE A N 1
ATOM 1482 C CA . PHE A 1 187 ? 6.802 -9.990 -10.744 1.00 95.56 187 PHE A CA 1
ATOM 1483 C C . PHE A 1 187 ? 6.946 -8.663 -11.508 1.00 95.56 187 PHE A C 1
ATOM 1485 O O . PHE A 1 187 ? 7.179 -8.676 -12.714 1.00 95.56 187 PHE A O 1
ATOM 1492 N N . LEU A 1 188 ? 6.913 -7.532 -10.796 1.00 95.31 188 LEU A N 1
ATOM 1493 C CA . LEU A 1 188 ? 7.056 -6.194 -11.365 1.00 95.31 188 LEU A CA 1
ATOM 1494 C C . LEU A 1 188 ? 8.434 -6.032 -12.013 1.00 95.31 188 LEU A C 1
ATOM 1496 O O . LEU A 1 188 ? 8.543 -5.567 -13.146 1.00 95.31 188 LEU A O 1
ATOM 1500 N N . ARG A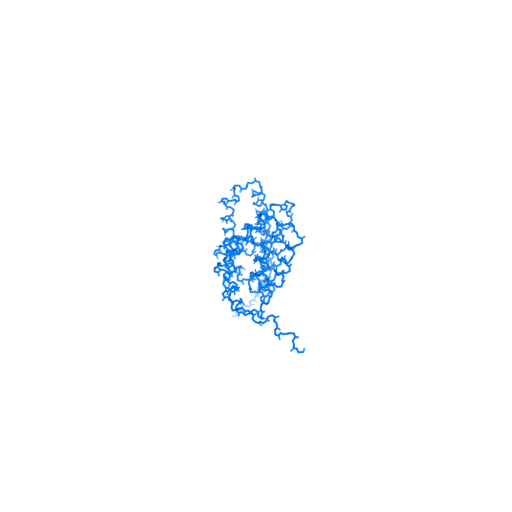 1 189 ? 9.497 -6.481 -11.334 1.00 94.19 189 ARG A N 1
ATOM 1501 C CA . ARG A 1 189 ? 10.862 -6.435 -11.886 1.00 94.19 189 ARG A CA 1
ATOM 1502 C C . ARG A 1 189 ? 11.021 -7.313 -13.126 1.00 94.19 189 ARG A C 1
ATOM 1504 O O . ARG A 1 189 ? 11.729 -6.924 -14.048 1.00 94.19 189 ARG A O 1
ATOM 1511 N N . LEU A 1 190 ? 10.349 -8.463 -13.182 1.00 93.94 190 LEU A N 1
ATOM 1512 C CA . LEU A 1 190 ? 10.328 -9.306 -14.382 1.00 93.94 190 LEU A CA 1
ATOM 1513 C C . LEU A 1 190 ? 9.552 -8.645 -15.530 1.00 93.94 190 LEU A C 1
ATOM 1515 O O . LEU A 1 190 ? 9.966 -8.745 -16.682 1.00 93.94 190 LEU A O 1
ATOM 1519 N N . GLN A 1 191 ? 8.475 -7.914 -15.236 1.00 94.62 191 GLN A N 1
ATOM 1520 C CA . GLN A 1 191 ? 7.712 -7.169 -16.243 1.00 94.62 191 GLN A CA 1
ATOM 1521 C C . GLN A 1 191 ? 8.507 -6.013 -16.864 1.00 94.62 191 GLN A C 1
ATOM 1523 O O . GLN A 1 191 ? 8.275 -5.682 -18.028 1.00 94.62 191 GLN A O 1
ATOM 1528 N N . LEU A 1 192 ? 9.511 -5.465 -16.165 1.00 92.31 192 LEU A N 1
ATOM 1529 C CA . LEU A 1 192 ? 10.434 -4.478 -16.745 1.00 92.31 192 LEU A CA 1
ATOM 1530 C C . LEU A 1 192 ? 11.228 -5.018 -17.945 1.00 92.31 192 LEU A C 1
ATOM 1532 O O . LEU A 1 192 ? 11.693 -4.224 -18.754 1.00 92.31 192 LEU A O 1
ATOM 1536 N N . LEU A 1 193 ? 11.341 -6.342 -18.114 1.00 91.19 193 LEU A N 1
ATOM 1537 C CA . LEU A 1 193 ? 11.959 -6.950 -19.300 1.00 91.19 193 LEU A CA 1
ATOM 1538 C C . LEU A 1 193 ? 11.122 -6.762 -20.576 1.00 91.19 193 LEU A C 1
ATOM 1540 O O . LEU A 1 193 ? 11.651 -6.896 -21.676 1.00 91.19 193 LEU A O 1
ATOM 1544 N N . SER A 1 194 ? 9.822 -6.468 -20.444 1.00 89.88 194 SER A N 1
ATOM 1545 C CA . SER A 1 194 ? 8.874 -6.300 -21.559 1.00 89.88 194 SER A CA 1
ATOM 1546 C C . SER A 1 194 ? 8.242 -4.904 -21.571 1.00 89.88 194 SER A C 1
ATOM 1548 O O . SER A 1 194 ? 7.030 -4.736 -21.454 1.00 89.88 194 SER A O 1
ATOM 1550 N N . PRO A 1 195 ? 9.035 -3.850 -21.741 1.00 85.75 195 PRO A N 1
ATOM 1551 C CA . PRO A 1 195 ? 8.563 -2.477 -21.578 1.00 85.75 195 PRO A CA 1
ATOM 1552 C C . PRO A 1 195 ? 7.646 -1.970 -22.698 1.00 85.75 195 PRO A C 1
ATOM 1554 O O . PRO A 1 195 ? 6.865 -1.054 -22.465 1.00 85.75 195 PRO A O 1
ATOM 1557 N N . ASN A 1 196 ? 7.664 -2.587 -23.886 1.00 87.81 196 ASN A N 1
ATOM 1558 C CA . ASN A 1 196 ? 6.640 -2.330 -24.907 1.00 87.81 196 ASN A CA 1
ATOM 1559 C C . ASN A 1 196 ? 5.248 -2.789 -24.434 1.00 87.81 196 ASN A C 1
ATOM 1561 O O . ASN A 1 196 ? 4.242 -2.223 -24.851 1.00 87.81 196 ASN A O 1
ATOM 1565 N N . GLN A 1 197 ? 5.191 -3.802 -23.563 1.00 90.94 197 GLN A N 1
ATOM 1566 C CA . GLN A 1 197 ? 3.956 -4.285 -22.946 1.00 90.94 197 GLN A CA 1
ATOM 1567 C C . GLN A 1 197 ? 3.581 -3.461 -21.706 1.00 90.94 197 GLN A C 1
ATOM 1569 O O . GLN A 1 197 ? 2.398 -3.234 -21.462 1.00 90.94 197 GLN A O 1
ATOM 1574 N N . TYR A 1 198 ? 4.572 -2.973 -20.953 1.00 93.69 198 TYR A N 1
ATOM 1575 C CA . TYR A 1 198 ? 4.366 -2.220 -19.711 1.00 93.69 198 TYR A CA 1
ATOM 1576 C C . TYR A 1 198 ? 5.009 -0.815 -19.739 1.00 93.69 198 TYR A C 1
ATOM 1578 O O . TYR A 1 198 ? 5.815 -0.490 -18.863 1.00 93.69 198 TYR A O 1
ATOM 1586 N N . PRO A 1 199 ? 4.652 0.069 -20.693 1.00 93.94 199 PRO A N 1
ATOM 1587 C CA . PRO A 1 199 ? 5.281 1.389 -20.815 1.00 93.94 199 PRO A CA 1
ATOM 1588 C C . PRO A 1 199 ? 5.015 2.275 -19.591 1.00 93.94 199 PRO A C 1
ATOM 1590 O O . PRO A 1 199 ? 5.909 2.967 -19.108 1.00 93.94 199 PRO A O 1
ATOM 1593 N N . ASN A 1 200 ? 3.806 2.193 -19.028 1.00 97.06 200 ASN A N 1
ATOM 1594 C CA . ASN A 1 200 ? 3.435 2.944 -17.828 1.00 97.06 200 ASN A CA 1
ATOM 1595 C C . ASN A 1 200 ? 4.203 2.494 -16.581 1.00 97.06 200 ASN A C 1
ATOM 1597 O O . ASN A 1 200 ? 4.440 3.302 -15.686 1.00 97.06 200 ASN A O 1
ATOM 1601 N N . LEU A 1 201 ? 4.612 1.222 -16.513 1.00 96.75 201 LEU A N 1
ATOM 1602 C CA . LEU A 1 201 ? 5.446 0.736 -15.417 1.00 96.75 201 LEU A CA 1
ATOM 1603 C C . LEU A 1 201 ? 6.821 1.404 -15.481 1.00 96.75 201 LEU A C 1
ATOM 1605 O O . LEU A 1 201 ? 7.271 1.968 -14.490 1.00 96.75 201 LEU A O 1
ATOM 1609 N N . VAL A 1 202 ? 7.444 1.412 -16.662 1.00 94.62 202 VAL A N 1
ATOM 1610 C CA . VAL A 1 202 ? 8.728 2.090 -16.892 1.00 94.62 202 VAL A CA 1
ATOM 1611 C C . VAL A 1 202 ? 8.621 3.579 -16.568 1.00 94.62 202 VAL A C 1
ATOM 1613 O O . VAL A 1 202 ? 9.453 4.105 -15.833 1.00 94.62 202 VAL A O 1
ATOM 1616 N N . GLN A 1 203 ? 7.566 4.247 -17.044 1.00 95.19 203 GLN A N 1
ATOM 1617 C CA . GLN A 1 203 ? 7.306 5.651 -16.726 1.00 95.19 203 GLN A CA 1
ATOM 1618 C C . GLN A 1 203 ? 7.161 5.882 -15.217 1.00 95.19 203 GLN A C 1
ATOM 1620 O O . GLN A 1 203 ? 7.732 6.834 -14.695 1.00 95.19 203 GLN A O 1
ATOM 1625 N N . THR A 1 204 ? 6.440 5.008 -14.508 1.00 97.62 204 THR A N 1
ATOM 1626 C CA . THR A 1 204 ? 6.294 5.088 -13.046 1.00 97.62 204 THR A CA 1
ATOM 1627 C C . THR A 1 204 ? 7.649 4.936 -12.357 1.00 97.62 204 THR A C 1
ATOM 1629 O O . THR A 1 204 ? 7.970 5.735 -11.484 1.00 97.62 204 THR A O 1
ATOM 1632 N N . MET A 1 205 ? 8.471 3.961 -12.763 1.00 96.44 205 MET A N 1
ATOM 1633 C CA . MET A 1 205 ? 9.794 3.740 -12.170 1.00 96.44 205 MET A CA 1
ATOM 1634 C C . MET A 1 205 ? 10.727 4.937 -12.383 1.00 96.44 205 MET A C 1
ATOM 1636 O O . MET A 1 205 ? 11.339 5.405 -11.429 1.00 96.44 205 MET A O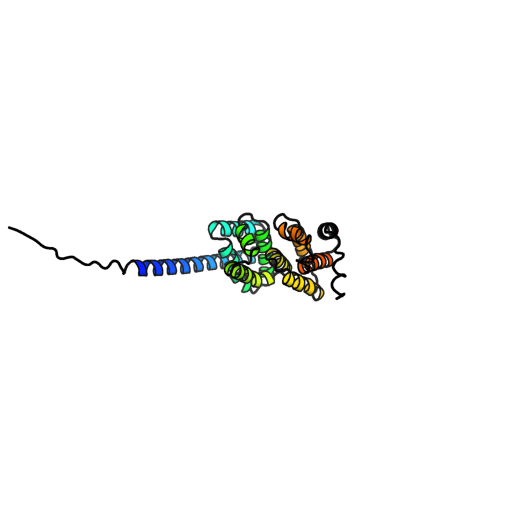 1
ATOM 1640 N N . TYR A 1 206 ? 10.807 5.482 -13.601 1.00 95.56 206 TYR A N 1
ATOM 1641 C CA . TYR A 1 206 ? 11.601 6.690 -13.845 1.00 95.56 206 TYR A CA 1
ATOM 1642 C C . TYR A 1 206 ? 11.021 7.917 -13.142 1.00 95.56 206 TYR A C 1
ATOM 1644 O O . TYR A 1 206 ? 11.781 8.740 -12.646 1.00 95.56 206 TYR A O 1
ATOM 1652 N N . GLY A 1 207 ? 9.696 8.037 -13.049 1.00 95.94 207 GLY A N 1
ATOM 1653 C CA . GLY A 1 207 ? 9.051 9.107 -12.295 1.00 95.94 207 GLY A CA 1
ATOM 1654 C C . GLY A 1 207 ? 9.433 9.069 -10.814 1.00 95.94 207 GLY A C 1
ATOM 1655 O O . GLY A 1 207 ? 9.861 10.084 -10.279 1.00 95.94 207 GLY A O 1
ATOM 1656 N N . LEU A 1 208 ? 9.380 7.891 -10.179 1.00 96.44 208 LEU A N 1
ATOM 1657 C CA . LEU A 1 208 ? 9.860 7.697 -8.806 1.00 96.44 208 LEU A CA 1
ATOM 1658 C C . LEU A 1 208 ? 11.355 8.016 -8.682 1.00 96.44 208 LEU A C 1
ATOM 1660 O O . LEU A 1 208 ? 11.751 8.699 -7.744 1.00 96.44 208 LEU A O 1
ATOM 1664 N N . LEU A 1 209 ? 12.174 7.588 -9.649 1.00 96.00 209 LEU A N 1
ATOM 1665 C CA . LEU A 1 209 ? 13.604 7.901 -9.674 1.00 96.00 209 LEU A CA 1
ATOM 1666 C C . LEU A 1 209 ? 13.867 9.415 -9.702 1.00 96.00 209 LEU A C 1
ATOM 1668 O O . LEU A 1 209 ? 14.780 9.878 -9.030 1.00 96.00 209 LEU A O 1
ATOM 1672 N N . MET A 1 210 ? 13.068 10.180 -10.453 1.00 95.00 210 MET A N 1
ATOM 1673 C CA . MET A 1 210 ? 13.199 11.640 -10.543 1.00 95.00 210 MET A CA 1
ATOM 1674 C C . MET A 1 210 ? 12.719 12.378 -9.284 1.00 95.00 210 MET A C 1
ATOM 1676 O O . MET A 1 210 ? 13.096 13.531 -9.091 1.00 95.00 210 MET A O 1
ATOM 1680 N N . LEU A 1 211 ? 11.899 11.746 -8.435 1.00 93.75 211 LEU A N 1
ATOM 1681 C CA . LEU A 1 211 ? 11.492 12.315 -7.143 1.00 93.75 211 LEU A CA 1
ATOM 1682 C C . LEU A 1 211 ? 12.567 12.142 -6.066 1.00 93.75 211 LEU A C 1
ATOM 1684 O O . LEU A 1 211 ? 12.609 12.917 -5.112 1.00 93.75 211 LEU A O 1
ATOM 1688 N N . LEU A 1 212 ? 13.415 11.122 -6.192 1.00 92.94 212 LEU A N 1
ATOM 1689 C CA . LEU A 1 212 ? 14.390 10.775 -5.168 1.00 92.94 212 LEU A CA 1
ATOM 1690 C C . LEU A 1 212 ? 15.599 11.727 -5.176 1.00 92.94 212 LEU A C 1
ATOM 1692 O O . LEU A 1 212 ? 16.154 12.018 -6.239 1.00 92.94 212 LEU A O 1
ATOM 1696 N N . PRO A 1 213 ? 16.088 12.154 -3.997 1.00 89.81 213 PRO A N 1
ATOM 1697 C CA . PRO A 1 213 ? 17.453 12.652 -3.874 1.00 89.81 213 PRO A CA 1
ATOM 1698 C C . PRO A 1 213 ? 18.460 11.526 -4.168 1.00 89.81 213 PRO A C 1
ATOM 1700 O O . PRO A 1 213 ? 18.083 10.363 -4.279 1.00 89.81 213 PRO A O 1
ATOM 1703 N N . GLN A 1 214 ? 19.756 11.844 -4.276 1.00 90.19 214 GLN A N 1
ATOM 1704 C CA . GLN A 1 214 ? 20.830 10.863 -4.532 1.00 90.19 214 GLN A CA 1
ATOM 1705 C C . GLN A 1 214 ? 21.096 9.946 -3.314 1.00 90.19 214 GLN A C 1
ATOM 1707 O O . GLN A 1 214 ? 22.168 9.971 -2.717 1.00 90.19 214 GLN A O 1
ATOM 1712 N N . THR A 1 215 ? 20.090 9.179 -2.899 1.00 93.50 215 THR A N 1
ATOM 1713 C CA . THR A 1 215 ? 20.125 8.204 -1.804 1.00 93.50 215 THR A CA 1
ATOM 1714 C C . THR A 1 215 ? 20.491 6.814 -2.324 1.00 93.50 215 THR A C 1
ATOM 1716 O O . THR A 1 215 ? 20.478 6.546 -3.526 1.00 93.50 215 THR A O 1
ATOM 1719 N N . ASN A 1 216 ? 20.717 5.866 -1.411 1.00 93.25 216 ASN A N 1
ATOM 1720 C CA . ASN A 1 216 ? 20.883 4.452 -1.768 1.00 93.25 216 ASN A CA 1
ATOM 1721 C C . ASN A 1 216 ? 19.673 3.895 -2.542 1.00 93.25 216 ASN A C 1
ATOM 1723 O O . ASN A 1 216 ? 19.826 2.992 -3.362 1.00 93.25 216 ASN A O 1
ATOM 1727 N N . ALA A 1 217 ? 18.464 4.411 -2.285 1.00 95.06 217 ALA A N 1
ATOM 1728 C CA . ALA A 1 217 ? 17.277 4.010 -3.032 1.00 95.06 217 ALA A CA 1
ATOM 1729 C C . ALA A 1 217 ? 17.363 4.481 -4.488 1.00 95.06 217 ALA A C 1
ATOM 1731 O O . ALA A 1 217 ? 17.112 3.690 -5.397 1.00 95.06 217 ALA A O 1
ATOM 1732 N N . PHE A 1 218 ? 17.789 5.728 -4.719 1.00 96.19 218 PHE A N 1
ATOM 1733 C CA . PHE A 1 218 ? 18.067 6.221 -6.067 1.00 96.19 218 PHE A CA 1
ATOM 1734 C C . PHE A 1 218 ? 19.088 5.333 -6.781 1.00 96.19 218 PHE A C 1
ATOM 1736 O O . PHE A 1 218 ? 18.827 4.883 -7.893 1.00 96.19 218 PHE A O 1
ATOM 1743 N N . GLU A 1 219 ? 20.220 5.025 -6.142 1.00 96.31 219 GLU A N 1
ATOM 1744 C CA . GLU A 1 219 ? 21.256 4.173 -6.739 1.00 96.31 219 GLU A CA 1
ATOM 1745 C C . GLU A 1 219 ? 20.728 2.775 -7.073 1.00 96.31 219 GLU A C 1
ATOM 1747 O O . GLU A 1 219 ? 20.977 2.256 -8.163 1.00 96.31 219 GLU A O 1
ATOM 1752 N N . SER A 1 220 ? 19.953 2.184 -6.161 1.00 95.69 220 SER A N 1
ATOM 1753 C CA . SER A 1 220 ? 19.354 0.864 -6.336 1.00 95.69 220 SER A CA 1
ATOM 1754 C C . SER A 1 220 ? 18.380 0.832 -7.517 1.00 95.69 220 SER A C 1
ATOM 1756 O O . SER A 1 220 ? 18.521 -0.011 -8.409 1.00 95.69 220 SER A O 1
ATOM 1758 N N . LEU A 1 221 ? 17.447 1.788 -7.579 1.00 95.75 221 LEU A N 1
ATOM 1759 C CA . LEU A 1 221 ? 16.474 1.882 -8.665 1.00 95.75 221 LEU A CA 1
ATOM 1760 C C . LEU A 1 221 ? 17.141 2.237 -10.000 1.00 95.75 221 LEU A C 1
ATOM 1762 O O . LEU A 1 221 ? 16.820 1.642 -11.028 1.00 95.75 221 LEU A O 1
ATOM 1766 N N . ASN A 1 222 ? 18.107 3.158 -9.999 1.00 95.12 222 ASN A N 1
ATOM 1767 C CA . ASN A 1 222 ? 18.870 3.511 -11.193 1.00 95.12 222 ASN A CA 1
ATOM 1768 C C . ASN A 1 222 ? 19.659 2.308 -11.725 1.00 95.12 222 ASN A C 1
ATOM 1770 O O . ASN A 1 222 ? 19.648 2.042 -12.926 1.00 95.12 222 ASN A O 1
ATOM 1774 N N . GLY A 1 223 ? 20.301 1.540 -10.840 1.00 93.81 223 GLY A N 1
ATOM 1775 C CA . GLY A 1 223 ? 21.000 0.308 -11.196 1.00 93.81 223 GLY A CA 1
ATOM 1776 C C . GLY A 1 223 ? 20.059 -0.737 -11.799 1.00 93.81 223 GLY A C 1
ATOM 1777 O O . GLY A 1 223 ? 20.381 -1.334 -12.830 1.00 93.81 223 GLY A O 1
ATOM 1778 N N . ARG A 1 224 ? 18.861 -0.909 -11.220 1.00 92.88 224 ARG A N 1
ATOM 1779 C CA . ARG A 1 224 ? 17.814 -1.790 -11.758 1.00 92.88 224 ARG A CA 1
ATOM 1780 C C . ARG A 1 224 ? 17.404 -1.379 -13.164 1.00 92.88 224 ARG A C 1
ATOM 1782 O O . ARG A 1 224 ? 17.418 -2.219 -14.059 1.00 92.88 224 ARG A O 1
ATOM 1789 N N . LEU A 1 225 ? 17.072 -0.105 -13.358 1.00 92.25 225 LEU A N 1
ATOM 1790 C CA . LEU A 1 225 ? 16.623 0.423 -14.646 1.00 92.25 225 LEU A CA 1
ATOM 1791 C C . LEU A 1 225 ? 17.735 0.409 -15.700 1.00 92.25 225 LEU A C 1
ATOM 1793 O O . LEU A 1 225 ? 17.460 0.121 -16.857 1.00 92.25 225 LEU A O 1
ATOM 1797 N N . SER A 1 226 ? 18.989 0.626 -15.299 1.00 90.25 226 SER A N 1
ATOM 1798 C CA . SER A 1 226 ? 20.156 0.539 -16.191 1.00 90.25 226 SER A CA 1
ATOM 1799 C C . SER A 1 226 ? 20.490 -0.898 -16.607 1.00 90.25 226 SER A C 1
ATOM 1801 O O . SER A 1 226 ? 21.101 -1.112 -17.650 1.00 90.25 226 SER A O 1
ATOM 1803 N N . SER A 1 227 ? 20.107 -1.887 -15.791 1.00 84.75 227 SER A N 1
ATOM 1804 C CA . SER A 1 227 ? 20.302 -3.315 -16.085 1.00 84.75 227 SER A CA 1
ATOM 1805 C C . SER A 1 227 ? 19.240 -3.876 -17.030 1.00 84.75 227 SER A C 1
ATOM 1807 O O . SER A 1 227 ? 19.435 -4.935 -17.627 1.00 84.75 227 SER A O 1
ATOM 1809 N N . VAL A 1 228 ? 18.099 -3.196 -17.151 1.00 80.31 228 VAL A N 1
ATOM 1810 C CA . VAL A 1 228 ? 17.096 -3.515 -18.166 1.00 80.31 228 VAL A CA 1
ATOM 1811 C C . VAL A 1 228 ? 17.663 -3.048 -19.507 1.00 80.31 228 VAL A C 1
ATOM 1813 O O . VAL A 1 228 ? 18.136 -1.913 -19.582 1.00 80.31 228 VAL A O 1
ATOM 1816 N N . PRO A 1 229 ? 17.658 -3.885 -20.563 1.00 64.75 229 PRO A N 1
ATOM 1817 C CA . PRO A 1 229 ? 18.172 -3.488 -21.867 1.00 64.75 229 PRO A CA 1
ATOM 1818 C C . PRO A 1 229 ? 17.576 -2.139 -22.264 1.00 64.75 229 PRO A C 1
ATOM 1820 O O . PRO A 1 229 ? 16.351 -2.010 -22.328 1.00 64.75 229 PRO A O 1
ATOM 1823 N N . ILE A 1 230 ? 18.438 -1.136 -22.473 1.00 55.78 230 ILE A N 1
ATOM 1824 C CA . ILE A 1 230 ? 18.016 0.207 -22.870 1.00 55.78 230 ILE A CA 1
ATOM 1825 C C . ILE A 1 230 ? 17.083 0.052 -24.058 1.00 55.78 230 ILE A C 1
ATOM 1827 O O . ILE A 1 230 ? 17.467 -0.439 -25.122 1.00 55.78 230 ILE A O 1
ATOM 1831 N N . LEU A 1 231 ? 15.845 0.476 -23.856 1.00 49.97 231 LEU A N 1
ATOM 1832 C CA . LEU A 1 231 ? 14.850 0.509 -24.896 1.00 49.97 231 LEU A CA 1
ATOM 1833 C C . LEU A 1 231 ? 15.276 1.456 -25.991 1.00 49.97 231 LEU A C 1
ATOM 1835 O O . LEU A 1 231 ? 15.030 2.658 -25.951 1.00 49.97 231 LEU A O 1
ATOM 1839 N N . THR A 1 232 ? 15.795 0.864 -27.048 1.00 45.03 232 THR A N 1
ATOM 1840 C CA . THR A 1 232 ? 15.813 1.448 -28.382 1.00 45.03 232 THR A CA 1
ATOM 1841 C C . THR A 1 232 ? 14.388 1.654 -28.938 1.00 45.03 232 THR A C 1
ATOM 1843 O O . THR A 1 232 ? 14.240 2.125 -30.055 1.00 45.03 232 THR A O 1
ATOM 1846 N N . THR A 1 233 ? 13.313 1.379 -28.182 1.00 48.56 233 THR A N 1
ATOM 1847 C CA . THR A 1 233 ? 11.928 1.362 -28.690 1.00 48.56 233 THR A CA 1
ATOM 1848 C C . THR A 1 233 ? 11.003 2.461 -28.154 1.00 48.56 233 THR A C 1
ATOM 1850 O O . THR A 1 233 ? 9.787 2.336 -28.268 1.00 48.56 233 THR A O 1
ATOM 1853 N N . LEU A 1 234 ? 11.527 3.584 -27.648 1.00 48.16 234 LEU A N 1
ATOM 1854 C CA . LEU A 1 234 ? 10.718 4.816 -27.543 1.00 48.16 234 LEU A CA 1
ATOM 1855 C C . LEU A 1 234 ? 10.758 5.672 -28.829 1.00 48.16 234 LEU A C 1
ATOM 1857 O O . LEU A 1 234 ? 10.020 6.652 -28.929 1.00 48.16 234 LEU A O 1
ATOM 1861 N N . SER A 1 235 ? 11.555 5.293 -29.840 1.00 45.16 235 SER A N 1
ATOM 1862 C CA . SER A 1 235 ? 11.694 6.036 -31.107 1.00 45.16 235 SER A CA 1
ATOM 1863 C C . SER A 1 235 ? 11.204 5.310 -32.371 1.00 45.16 235 SER A C 1
ATOM 1865 O O . SER A 1 235 ? 11.037 5.970 -33.396 1.00 45.16 235 SER A O 1
ATOM 1867 N N . GLU A 1 236 ? 10.906 4.006 -32.341 1.00 44.78 236 GLU A N 1
ATOM 1868 C CA . GLU A 1 236 ? 10.607 3.260 -33.583 1.00 44.78 236 GLU A CA 1
ATOM 1869 C C . GLU A 1 236 ? 9.122 3.208 -33.994 1.00 44.78 236 GLU A C 1
ATOM 1871 O O . GLU A 1 236 ? 8.827 2.928 -35.152 1.00 44.78 236 GLU A O 1
ATOM 1876 N N . ASN A 1 237 ? 8.169 3.596 -33.138 1.00 43.88 237 ASN A N 1
ATOM 1877 C CA . ASN A 1 237 ? 6.731 3.528 -33.472 1.00 43.88 237 AS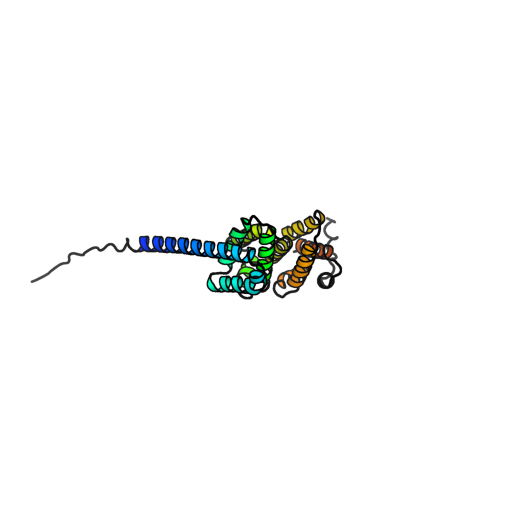N A CA 1
ATOM 1878 C C . ASN A 1 237 ? 6.084 4.857 -33.915 1.00 43.88 237 ASN A C 1
ATOM 1880 O O . ASN A 1 237 ? 4.862 4.979 -33.910 1.00 43.88 237 ASN A O 1
ATOM 1884 N N . LYS A 1 238 ? 6.874 5.852 -34.351 1.00 42.94 238 LYS A N 1
ATOM 1885 C CA . LYS A 1 238 ? 6.356 7.087 -34.990 1.00 42.94 238 LYS A CA 1
ATOM 1886 C C . LYS A 1 238 ? 6.670 7.219 -36.489 1.00 42.94 238 LYS A C 1
ATOM 1888 O O . LYS A 1 238 ? 6.556 8.310 -37.040 1.00 42.94 238 LYS A O 1
ATOM 1893 N N . LYS A 1 239 ? 7.042 6.131 -37.169 1.00 38.81 239 LYS A N 1
ATOM 1894 C CA . LYS A 1 239 ? 7.161 6.102 -38.638 1.00 38.81 239 LYS A CA 1
ATOM 1895 C C . LYS A 1 239 ? 6.358 4.945 -39.236 1.00 38.81 239 LYS A C 1
ATOM 1897 O O . LYS A 1 239 ? 6.929 3.943 -39.655 1.00 38.81 239 LYS A O 1
ATOM 1902 N N . LYS A 1 240 ? 5.039 5.104 -39.278 1.00 35.44 240 LYS A N 1
ATOM 1903 C CA . LYS A 1 240 ? 4.172 4.523 -40.308 1.00 35.44 240 LYS A CA 1
ATOM 1904 C C . LYS A 1 240 ? 3.157 5.572 -40.722 1.00 35.44 240 LYS A C 1
ATOM 1906 O O . LYS A 1 240 ? 2.677 6.279 -39.810 1.00 35.44 240 LYS A O 1
#

Mean predicted aligned error: 8.8 Å

pLDDT: mean 87.33, std 17.74, range [34.16, 98.38]

Solvent-accessible surface area (backbone atoms only — not comparable to full-atom values): 13599 Å² total; per-residue (Å²): 137,86,86,86,82,80,89,82,83,88,74,84,78,72,69,66,62,58,60,51,55,54,51,52,53,51,50,52,54,51,50,53,51,53,53,52,52,51,52,53,54,51,52,52,47,38,72,76,34,56,67,52,33,77,76,40,35,66,62,53,55,52,50,48,29,73,75,74,36,47,64,63,48,51,40,51,50,20,57,53,42,61,69,48,84,55,53,74,56,35,20,50,50,38,48,52,53,45,51,45,56,75,69,41,74,87,32,49,65,56,50,50,36,40,41,51,68,84,46,73,69,26,47,53,50,48,55,42,38,48,70,27,27,59,54,27,65,61,51,34,36,51,51,22,58,55,40,65,39,26,64,59,27,27,54,57,49,59,49,52,81,78,50,89,85,48,73,66,57,47,54,48,47,40,50,50,46,54,46,51,74,32,81,87,28,44,66,60,62,58,46,57,76,43,42,93,82,35,50,37,45,54,49,29,53,53,44,53,48,71,68,46,63,99,43,73,42,32,53,52,52,50,53,53,59,69,69,36,80,80,72,78,67,87,69,66,85,81,78,128

Foldseek 3Di:
DDDDDDDDDDDDPPPVVVVVVVVVVVVVVVVLVVVLVVLLVVLVVCVVDVVCCVPCVLVVLLVCCVPPNNLSSQLSNLVNLLPDPPLVSLQVVLLSVLVSCLPPPSNVVVLVLLQCVPDPVSVVSLVSNLSSNVSHLLSNLLSCLSNVVLQVSLVSLVCVVVDDDDPVNQVSLLVSLVSCPDPSVPVLLVCLLVCVVVVSSLSNLVSSLVSYDPDPSNVSSVVSNVPRPPPPPVPPPPDD